Protein AF-A0AAW1PWZ6-F1 (afdb_monomer_lite)

Sequence (201 aa):
MWSAPIRLNPRCLALDFRDGRKSARLLTSHHPAVLFQALRRTSPSIGTGMATKTSASSPASLSKREFRFSYFTPIYDQTVAFYRDSLKLPLVDSWDRNPSDKGSCFRAASGLIEVLTVPLPGESTEHLWDDRPPQGVFVVMEVDNVEAMYRQAVAQGLPIKHKLAKQSWGHETFSLVEPNGLVIYMFSHLPPDAVPAAEQG

Radius of gyration: 29.07 Å; chains: 1; bounding box: 104×51×77 Å

pLDDT: mean 76.12, std 26.62, range [28.25, 98.69]

InterPro domains:
  IPR004360 Glyoxalase/fosfomycin resistance/dioxygenase domain [PF00903] (71-183)
  IPR029068 Glyoxalase/Bleomycin resistance protein/Dihydroxybiphenyl dioxygenase [G3DSA:3.10.180.10] (71-194)
  IPR029068 Glyoxalase/Bleomycin resistance protein/Dihydroxybiphenyl dioxygenase [SSF54593] (76-190)

Foldseek 3Di:
DDDDDDDDDDDDDDDDDDDDDDDDDDDDDDDDDDDDDDDDDDDDDDDDDPDPPPPPPDDPDDDDDAAEDEAEDQPQVQLVCCVCPQVVFDWPDWDDPDQQATKTWTDFARHIYIYGYHGDPPDDPDDPHDHAQDPPDAAEGEDADQPVSLVSCVVVVFAWPAHFDAALVFWTWTWGAGPRGHIYIYIYGHDPVPRDHDDDD

Structure (mmCIF, N/CA/C/O backbone):
data_AF-A0AAW1PWZ6-F1
#
_entry.id   AF-A0AAW1PWZ6-F1
#
loop_
_atom_site.group_PDB
_atom_site.id
_atom_site.type_symbol
_atom_site.label_atom_id
_atom_site.label_alt_id
_atom_site.label_comp_id
_atom_site.label_asym_id
_atom_site.label_entity_id
_atom_site.label_seq_id
_atom_site.pdbx_PDB_ins_code
_atom_site.Cartn_x
_atom_site.Cartn_y
_atom_site.Cartn_z
_atom_site.occupancy
_atom_site.B_iso_or_equiv
_atom_site.auth_seq_id
_atom_site.auth_comp_id
_atom_site.auth_asym_id
_atom_site.auth_atom_id
_atom_site.pdbx_PDB_model_num
ATOM 1 N N . MET A 1 1 ? 45.240 -13.211 -13.816 1.00 45.09 1 MET A N 1
ATOM 2 C CA . MET A 1 1 ? 44.922 -13.374 -15.251 1.00 45.09 1 MET A CA 1
ATOM 3 C C . MET A 1 1 ? 44.713 -14.858 -15.501 1.00 45.09 1 MET A C 1
ATOM 5 O O . MET A 1 1 ? 45.692 -15.575 -15.416 1.00 45.09 1 MET A O 1
ATOM 9 N N . TRP A 1 2 ? 43.470 -15.299 -15.715 1.00 30.25 2 TRP A N 1
ATOM 10 C CA . TRP A 1 2 ? 43.050 -16.579 -16.317 1.00 30.25 2 TRP A CA 1
ATOM 11 C C . TRP A 1 2 ? 41.520 -16.508 -16.445 1.00 30.25 2 TRP A C 1
ATOM 13 O O . TRP A 1 2 ? 40.843 -16.258 -15.450 1.00 30.25 2 TRP A O 1
ATOM 23 N N . SER A 1 3 ? 40.991 -16.682 -17.656 1.00 32.41 3 SER A N 1
ATOM 24 C CA . SER A 1 3 ? 39.549 -16.645 -17.939 1.00 32.41 3 SER A CA 1
ATOM 25 C C . SER A 1 3 ? 39.090 -18.029 -18.383 1.00 32.41 3 SER A C 1
ATOM 27 O O . SER A 1 3 ? 39.699 -18.613 -19.278 1.00 32.41 3 SER A O 1
ATOM 29 N N . ALA A 1 4 ? 38.013 -18.545 -17.792 1.00 35.22 4 ALA A N 1
ATOM 30 C CA . ALA A 1 4 ? 37.376 -19.780 -18.243 1.00 35.22 4 ALA A CA 1
ATOM 31 C C . ALA A 1 4 ? 36.269 -19.464 -19.274 1.00 35.22 4 ALA A C 1
ATOM 33 O O . ALA A 1 4 ? 35.481 -18.546 -19.038 1.00 35.22 4 ALA A O 1
ATOM 34 N N . PRO A 1 5 ? 36.175 -20.190 -20.404 1.00 40.28 5 PRO A N 1
ATOM 35 C CA . PRO A 1 5 ? 35.155 -19.940 -21.418 1.00 40.28 5 PRO A CA 1
ATOM 36 C C . PRO A 1 5 ? 33.819 -20.613 -21.070 1.00 40.28 5 PRO A C 1
ATOM 38 O O . PRO A 1 5 ? 33.765 -21.808 -20.768 1.00 40.28 5 PRO A O 1
ATOM 41 N N . ILE A 1 6 ? 32.722 -19.864 -21.186 1.00 36.75 6 ILE A N 1
ATOM 42 C CA . ILE A 1 6 ? 31.359 -20.405 -21.103 1.00 36.75 6 ILE A CA 1
ATOM 43 C C . ILE A 1 6 ? 31.021 -21.102 -22.428 1.00 36.75 6 ILE A C 1
ATOM 45 O O . ILE A 1 6 ? 31.178 -20.526 -23.504 1.00 36.75 6 ILE A O 1
ATOM 49 N N . ARG A 1 7 ? 30.541 -22.350 -22.359 1.00 30.78 7 ARG A N 1
ATOM 50 C CA . ARG A 1 7 ? 30.064 -23.096 -23.533 1.00 30.78 7 ARG A CA 1
ATOM 51 C C . ARG A 1 7 ? 28.649 -22.651 -23.903 1.00 30.78 7 ARG A C 1
ATOM 53 O O . ARG A 1 7 ? 27.737 -22.798 -23.096 1.00 30.78 7 ARG A O 1
ATOM 60 N N . LEU A 1 8 ? 28.456 -22.206 -25.142 1.00 34.84 8 LEU A N 1
ATOM 61 C CA . LEU A 1 8 ? 27.132 -22.078 -25.759 1.00 34.84 8 LEU A CA 1
ATOM 62 C C . LEU A 1 8 ? 26.775 -23.382 -26.487 1.00 34.84 8 LEU A C 1
ATOM 64 O O . LEU A 1 8 ? 27.620 -23.971 -27.159 1.00 34.84 8 LEU A O 1
ATOM 68 N N . ASN A 1 9 ? 25.528 -23.835 -26.345 1.00 29.73 9 ASN A N 1
ATOM 69 C CA . ASN A 1 9 ? 25.014 -25.049 -26.983 1.00 29.73 9 ASN A CA 1
ATOM 70 C C . ASN A 1 9 ? 24.232 -24.678 -28.263 1.00 29.73 9 ASN A C 1
ATOM 72 O O . ASN A 1 9 ? 23.208 -24.002 -28.148 1.00 29.73 9 ASN A O 1
ATOM 76 N N . PRO A 1 10 ? 24.675 -25.078 -29.470 1.00 35.66 10 PRO A N 1
ATOM 77 C CA . PRO A 1 10 ? 24.041 -24.658 -30.714 1.00 35.66 10 PRO A CA 1
ATOM 78 C C . PRO A 1 10 ? 23.014 -25.685 -31.208 1.00 35.66 10 PRO A C 1
ATOM 80 O O . PRO A 1 10 ? 23.377 -26.786 -31.625 1.00 35.66 10 PRO A O 1
ATOM 83 N N . ARG A 1 11 ? 21.730 -25.306 -31.279 1.00 33.88 11 ARG A N 1
ATOM 84 C CA . ARG A 1 11 ? 20.753 -26.012 -32.126 1.00 33.88 11 ARG A CA 1
ATOM 85 C C . ARG A 1 11 ? 19.851 -25.068 -32.920 1.00 33.88 11 ARG A C 1
ATOM 87 O O . ARG A 1 11 ? 18.930 -24.471 -32.388 1.00 33.88 11 ARG A O 1
ATOM 94 N N . CYS A 1 12 ? 20.131 -25.063 -34.223 1.00 28.25 12 CYS A N 1
ATOM 95 C CA . CYS A 1 12 ? 19.195 -24.933 -35.338 1.00 28.25 12 CYS A CA 1
ATOM 96 C C . CYS A 1 12 ? 18.221 -23.745 -35.349 1.00 28.25 12 CYS A C 1
ATOM 98 O O . CYS A 1 12 ? 17.102 -23.846 -34.860 1.00 28.25 12 CYS A O 1
ATOM 100 N N . LEU A 1 13 ? 18.567 -22.739 -36.154 1.00 32.12 13 LEU A N 1
ATOM 101 C CA . LEU A 1 13 ? 17.629 -22.161 -37.119 1.00 32.12 13 LEU A CA 1
ATOM 102 C C . LEU A 1 13 ? 18.415 -21.728 -38.362 1.00 32.12 13 LEU A C 1
ATOM 104 O O . LEU A 1 13 ? 19.173 -20.762 -38.329 1.00 32.12 13 LEU A O 1
ATOM 108 N N . ALA A 1 14 ? 18.269 -22.487 -39.448 1.00 34.00 14 ALA A N 1
ATOM 109 C CA . ALA A 1 14 ? 18.714 -22.050 -40.764 1.00 34.00 14 ALA A CA 1
ATOM 110 C C . ALA A 1 14 ? 17.652 -21.094 -41.319 1.00 34.00 14 ALA A C 1
ATOM 112 O O . ALA A 1 14 ? 16.493 -21.481 -41.463 1.00 34.00 14 ALA A O 1
ATOM 113 N N . LEU A 1 15 ? 18.042 -19.854 -41.608 1.00 29.61 15 LEU A N 1
ATOM 114 C CA . LEU A 1 15 ? 17.197 -18.897 -42.315 1.00 29.61 15 LEU A CA 1
ATOM 115 C C . LEU A 1 15 ? 17.565 -18.941 -43.797 1.00 29.61 15 LEU A C 1
ATOM 117 O O . LEU A 1 15 ? 18.583 -18.386 -44.202 1.00 29.61 15 LEU A O 1
ATOM 121 N N . ASP A 1 16 ? 16.738 -19.621 -44.587 1.00 31.31 16 ASP A N 1
ATOM 122 C CA . ASP A 1 16 ? 16.822 -19.572 -46.045 1.00 31.31 16 ASP A CA 1
ATOM 123 C C . ASP A 1 16 ? 16.155 -18.277 -46.536 1.00 31.31 16 ASP A C 1
ATOM 125 O O . ASP A 1 16 ? 15.005 -17.984 -46.193 1.00 31.31 16 ASP A O 1
ATOM 129 N N . PHE A 1 17 ? 16.898 -17.453 -47.274 1.00 30.61 17 PHE A N 1
ATOM 130 C CA . PHE A 1 17 ? 16.513 -16.077 -47.585 1.00 30.61 17 PHE A CA 1
ATOM 131 C C . PHE A 1 17 ? 16.109 -15.958 -49.058 1.00 30.61 17 PHE A C 1
ATOM 133 O O . PHE A 1 17 ? 16.924 -15.631 -49.922 1.00 30.61 17 PHE A O 1
ATOM 140 N N . ARG A 1 18 ? 14.827 -16.211 -49.352 1.00 30.92 18 ARG A N 1
ATOM 141 C CA . ARG A 1 18 ? 14.224 -15.963 -50.673 1.00 30.92 18 ARG A CA 1
ATOM 142 C C . ARG A 1 18 ? 12.902 -15.199 -50.575 1.00 30.92 18 ARG A C 1
ATOM 144 O O . ARG A 1 18 ? 12.021 -15.543 -49.797 1.00 30.92 18 ARG A O 1
ATOM 151 N N . ASP A 1 19 ? 12.793 -14.168 -51.409 1.00 40.06 19 ASP A N 1
ATOM 152 C CA . ASP A 1 19 ? 11.573 -13.471 -51.834 1.00 40.06 19 ASP A CA 1
ATOM 153 C C . ASP A 1 19 ? 10.589 -12.973 -50.760 1.00 40.06 19 ASP A C 1
ATOM 155 O O . ASP A 1 19 ? 9.402 -13.293 -50.768 1.00 40.06 19 ASP A O 1
ATOM 159 N N . GLY A 1 20 ? 11.052 -12.031 -49.935 1.00 44.28 20 GLY A N 1
ATOM 160 C CA . GLY A 1 20 ? 10.604 -10.628 -50.050 1.00 44.28 20 GLY A CA 1
ATOM 161 C C . GLY A 1 20 ? 9.108 -10.262 -49.964 1.00 44.28 20 GLY A C 1
ATOM 162 O O . GLY A 1 20 ? 8.775 -9.110 -50.230 1.00 44.28 20 GLY A O 1
ATOM 163 N N . ARG A 1 21 ? 8.187 -11.168 -49.611 1.00 38.41 21 ARG A N 1
ATOM 164 C CA . ARG A 1 21 ? 6.743 -10.883 -49.508 1.00 38.41 21 ARG A CA 1
ATOM 165 C C . ARG A 1 21 ? 6.118 -11.504 -48.261 1.00 38.41 21 ARG A C 1
ATOM 167 O O . ARG A 1 21 ? 5.876 -12.706 -48.196 1.00 38.41 21 ARG A O 1
ATOM 174 N N . LYS A 1 22 ? 5.764 -10.656 -47.291 1.00 31.70 22 LYS A N 1
ATOM 175 C CA . LYS A 1 22 ? 4.882 -11.041 -46.181 1.00 31.70 22 LYS A CA 1
ATOM 176 C C . LYS A 1 22 ? 3.449 -11.168 -46.706 1.00 31.70 22 LYS A C 1
ATOM 178 O O . LYS A 1 22 ? 2.881 -10.188 -47.175 1.00 31.70 22 LYS A O 1
ATOM 183 N N . SER A 1 23 ? 2.851 -12.351 -46.576 1.00 37.97 23 SER A N 1
ATOM 184 C CA . SER A 1 23 ? 1.397 -12.526 -46.663 1.00 37.97 23 SER A CA 1
ATOM 185 C C . SER A 1 23 ? 0.924 -13.276 -45.422 1.00 37.97 23 SER A C 1
ATOM 187 O O . SER A 1 23 ? 1.451 -14.338 -45.097 1.00 37.97 23 SER A O 1
ATOM 189 N N . ALA A 1 24 ? -0.023 -12.694 -44.689 1.00 32.38 24 ALA A N 1
ATOM 190 C CA . ALA A 1 24 ? -0.602 -13.312 -43.504 1.00 32.38 24 ALA A CA 1
ATOM 191 C C . ALA A 1 24 ? -1.856 -14.091 -43.913 1.00 32.38 24 ALA A C 1
ATOM 193 O O . ALA A 1 24 ? -2.798 -13.510 -44.451 1.00 32.38 24 ALA A O 1
ATOM 194 N N . ARG A 1 25 ? -1.881 -15.404 -43.658 1.00 32.09 25 ARG A N 1
ATOM 195 C CA . ARG A 1 25 ? -3.112 -16.201 -43.742 1.00 32.09 25 ARG A CA 1
ATOM 196 C C . ARG A 1 25 ? -3.735 -16.311 -42.358 1.00 32.09 25 ARG A C 1
ATOM 198 O O . ARG A 1 25 ? -3.103 -16.805 -41.430 1.00 32.09 25 ARG A O 1
ATOM 205 N N . LEU A 1 26 ? -4.986 -15.877 -42.254 1.00 30.19 26 LEU A N 1
ATOM 206 C CA . LEU A 1 26 ? -5.828 -16.108 -41.087 1.00 30.19 26 LEU A CA 1
ATOM 207 C C . LEU A 1 26 ? -6.202 -17.599 -41.035 1.00 30.19 26 LEU A C 1
ATOM 209 O O . LEU A 1 26 ? -6.709 -18.134 -42.022 1.00 30.19 26 LEU A O 1
ATOM 213 N N . LEU A 1 27 ? -5.967 -18.266 -39.904 1.00 32.66 27 LEU A N 1
ATOM 214 C CA . LEU A 1 27 ? -6.461 -19.623 -39.650 1.00 32.66 27 LEU A CA 1
ATOM 215 C C . LEU A 1 27 ? -7.613 -19.556 -38.646 1.00 32.66 27 LEU A C 1
ATOM 217 O O . LEU A 1 27 ? -7.402 -19.380 -37.450 1.00 32.66 27 LEU A O 1
ATOM 221 N N . THR A 1 28 ? -8.839 -19.697 -39.146 1.00 33.38 28 THR A N 1
ATOM 222 C CA . THR A 1 28 ? -10.066 -19.771 -38.343 1.00 33.38 28 THR A CA 1
ATOM 223 C C . THR A 1 28 ? -10.414 -21.229 -38.031 1.00 33.38 28 THR A C 1
ATOM 225 O O . THR A 1 28 ? -10.879 -21.954 -38.917 1.00 33.38 28 THR A O 1
ATOM 228 N N . SER A 1 29 ? -10.243 -21.673 -36.785 1.00 33.78 29 SER A N 1
ATOM 229 C CA . SER A 1 29 ? -10.788 -22.958 -36.323 1.00 33.78 29 SER A CA 1
ATOM 230 C C . SER A 1 29 ? -12.280 -22.832 -35.983 1.00 33.78 29 SER A C 1
ATOM 232 O O . SER A 1 29 ? -12.741 -21.802 -35.497 1.00 33.78 29 SER A O 1
ATOM 234 N N . HIS A 1 30 ? -13.051 -23.868 -36.319 1.00 35.19 30 HIS A N 1
ATOM 235 C CA . HIS A 1 30 ? -14.518 -23.861 -36.291 1.00 35.19 30 HIS A CA 1
ATOM 236 C C . HIS A 1 30 ? -15.124 -24.477 -35.008 1.00 35.19 30 HIS A C 1
ATOM 238 O O . HIS A 1 30 ? -14.450 -25.148 -34.232 1.00 35.19 30 HIS A O 1
ATOM 244 N N . HIS A 1 31 ? -16.430 -24.222 -34.848 1.00 31.19 31 HIS A N 1
ATOM 245 C CA . HIS A 1 31 ? -17.420 -24.721 -33.867 1.00 31.19 31 HIS A CA 1
ATOM 246 C C . HIS A 1 31 ? -17.524 -26.275 -33.765 1.00 31.19 31 HIS A C 1
ATOM 248 O O . HIS A 1 31 ? -16.896 -26.934 -34.595 1.00 31.19 31 HIS A O 1
ATOM 254 N N . PRO A 1 32 ? -18.291 -26.903 -32.823 1.00 45.72 32 PRO A N 1
ATOM 255 C CA . PRO A 1 32 ? -19.660 -26.574 -32.334 1.00 45.72 32 PRO A CA 1
ATOM 256 C C . PRO A 1 32 ? -19.779 -26.450 -30.786 1.00 45.72 32 PRO A C 1
ATOM 258 O O . PRO A 1 32 ? -18.864 -26.826 -30.070 1.00 45.72 32 PRO A O 1
ATOM 261 N N . ALA A 1 33 ? -20.771 -25.814 -30.145 1.00 31.59 33 ALA A N 1
ATOM 262 C CA . ALA A 1 33 ? -22.235 -25.737 -30.312 1.00 31.59 33 ALA A CA 1
ATOM 263 C C . ALA A 1 33 ? -23.003 -26.991 -29.823 1.00 31.59 33 ALA A C 1
ATOM 265 O O . ALA A 1 33 ? -23.075 -28.000 -30.517 1.00 31.59 33 ALA A O 1
ATOM 266 N N . VAL A 1 34 ? -23.643 -26.899 -28.646 1.00 32.06 34 VAL A N 1
ATOM 267 C CA . VAL A 1 34 ? -24.656 -27.861 -28.165 1.00 32.06 34 VAL A CA 1
ATOM 268 C C . VAL A 1 34 ? -25.914 -27.097 -27.756 1.00 32.06 34 VAL A C 1
ATOM 270 O O . VAL A 1 34 ? -25.856 -26.122 -27.010 1.00 32.06 34 VAL A O 1
ATOM 273 N N . LEU A 1 35 ? -27.047 -27.549 -28.286 1.00 28.94 35 LEU A N 1
ATOM 274 C CA . LEU A 1 35 ? -28.372 -26.949 -28.172 1.00 28.94 35 LEU A CA 1
ATOM 275 C C . LEU A 1 35 ? -29.249 -27.826 -27.269 1.00 28.94 35 LEU A C 1
ATOM 277 O O . LEU A 1 35 ? -29.307 -29.034 -27.479 1.00 28.94 35 LEU A O 1
ATOM 281 N N . PHE A 1 36 ? -30.006 -27.224 -26.349 1.00 31.22 36 PHE A N 1
ATOM 282 C CA . PHE A 1 36 ? -31.148 -27.884 -25.709 1.00 31.22 36 PHE A CA 1
ATOM 283 C C . PHE A 1 36 ? -32.394 -26.994 -25.789 1.00 31.22 36 PHE A C 1
ATOM 285 O O . PHE A 1 36 ? -32.404 -25.867 -25.297 1.00 31.22 36 PHE A O 1
ATOM 292 N N . GLN A 1 37 ? -33.455 -27.521 -26.404 1.00 31.33 37 GLN A N 1
ATOM 293 C CA . GLN A 1 37 ? -34.814 -26.977 -26.368 1.00 31.33 37 GLN A CA 1
ATOM 294 C C . GLN A 1 37 ? -35.779 -28.053 -25.862 1.00 31.33 37 GLN A C 1
ATOM 296 O O . GLN A 1 37 ? -35.759 -29.166 -26.376 1.00 31.33 37 GLN A O 1
ATOM 301 N N . ALA A 1 38 ? -36.645 -27.684 -24.915 1.00 29.44 38 ALA A N 1
ATOM 302 C CA . ALA A 1 38 ? -37.941 -28.289 -24.564 1.00 29.44 38 ALA A CA 1
ATOM 303 C C . ALA A 1 38 ? -38.399 -27.641 -23.240 1.00 29.44 38 ALA A C 1
ATOM 305 O O . ALA A 1 38 ? -37.572 -27.437 -22.362 1.00 29.44 38 ALA A O 1
ATOM 306 N N . LEU A 1 39 ? -39.658 -27.280 -22.979 1.00 34.56 39 LEU A N 1
ATOM 307 C CA . LEU A 1 39 ? -40.905 -27.316 -23.751 1.00 34.56 39 LEU A CA 1
ATOM 308 C C . LEU A 1 39 ? -41.818 -26.195 -23.208 1.00 34.56 39 LEU A C 1
ATOM 310 O O . LEU A 1 39 ? -41.815 -25.929 -22.008 1.00 34.56 39 LEU A O 1
ATOM 314 N N . ARG A 1 40 ? -42.649 -25.570 -24.053 1.00 34.19 40 ARG A N 1
ATOM 315 C CA . ARG A 1 40 ? -43.751 -24.708 -23.577 1.00 34.19 40 ARG A CA 1
ATOM 316 C C . ARG A 1 40 ? -44.978 -25.565 -23.248 1.00 34.19 40 ARG A C 1
ATOM 318 O O . ARG A 1 40 ? -45.318 -26.453 -24.027 1.00 34.19 40 ARG A O 1
ATOM 325 N N . ARG A 1 41 ? -45.691 -25.245 -22.164 1.00 36.34 41 ARG A N 1
ATOM 326 C CA . ARG A 1 41 ? -47.096 -25.636 -21.935 1.00 36.34 41 ARG A CA 1
ATOM 327 C C . ARG A 1 41 ? -47.904 -24.441 -21.414 1.00 36.34 41 ARG A C 1
ATOM 329 O O . ARG A 1 41 ? -47.333 -23.430 -21.014 1.00 36.34 41 ARG A O 1
ATOM 336 N N . THR A 1 42 ? -49.221 -24.532 -21.555 1.00 36.50 42 THR A N 1
ATOM 337 C CA . THR A 1 42 ? -50.174 -23.413 -21.626 1.00 36.50 42 THR A CA 1
ATOM 338 C C . THR A 1 42 ? -50.820 -23.016 -20.291 1.00 36.50 42 THR A C 1
ATOM 340 O O . THR A 1 42 ? -50.944 -23.833 -19.385 1.00 36.50 42 THR A O 1
ATOM 343 N N . SER A 1 43 ? -51.282 -21.760 -20.225 1.00 35.19 43 SER A N 1
ATOM 344 C CA . SER A 1 43 ? -52.219 -21.155 -19.243 1.00 35.19 43 SER A CA 1
ATOM 345 C C . SER A 1 43 ? -53.622 -21.833 -19.279 1.00 35.19 43 SER A C 1
ATOM 347 O O . SER A 1 43 ? -53.791 -22.686 -20.157 1.00 35.19 43 SER A O 1
ATOM 349 N N . PRO A 1 44 ? -54.650 -21.505 -18.439 1.00 47.88 44 PRO A N 1
ATOM 350 C CA . PRO A 1 44 ? -54.952 -20.274 -17.661 1.00 47.88 44 PRO A CA 1
ATOM 351 C C . PRO A 1 44 ? -55.184 -20.565 -16.138 1.00 47.88 44 PRO A C 1
ATOM 353 O O . PRO A 1 44 ? -54.576 -21.511 -15.657 1.00 47.88 44 PRO A O 1
ATOM 356 N N . SER A 1 45 ? -55.915 -19.829 -15.271 1.00 33.62 45 SER A N 1
ATOM 357 C CA . SER A 1 45 ? -56.860 -18.687 -15.388 1.00 33.62 45 SER A CA 1
ATOM 358 C C . SER A 1 45 ? -57.084 -17.906 -14.068 1.00 33.62 45 SER A C 1
ATOM 360 O O . SER A 1 45 ? -57.125 -18.529 -13.017 1.00 33.62 45 SER A O 1
ATOM 362 N N . ILE A 1 46 ? -57.398 -16.601 -14.183 1.00 40.94 46 ILE A N 1
ATOM 363 C CA . ILE A 1 46 ? -58.278 -15.759 -13.319 1.00 40.94 46 ILE A CA 1
ATOM 364 C C . ILE A 1 46 ? -57.978 -15.664 -11.802 1.00 40.94 46 ILE A C 1
ATOM 366 O O . ILE A 1 46 ? -58.092 -16.623 -11.050 1.00 40.94 46 ILE A O 1
ATOM 370 N N . GLY A 1 47 ? -57.773 -14.427 -11.331 1.00 35.72 47 GLY A N 1
ATOM 371 C CA . GLY A 1 47 ? -57.781 -14.060 -9.911 1.00 35.72 47 GLY A CA 1
ATOM 372 C C . GLY A 1 47 ? -57.845 -12.541 -9.732 1.00 35.72 47 GLY A C 1
ATOM 373 O O . GLY A 1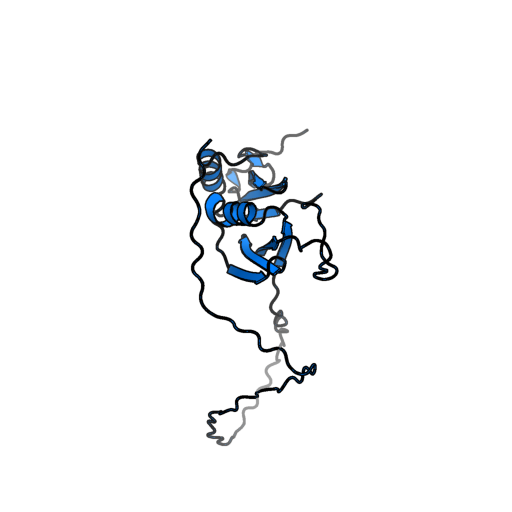 47 ? -56.817 -11.868 -9.759 1.00 35.72 47 GLY A O 1
ATOM 374 N N . THR A 1 48 ? -59.051 -11.985 -9.590 1.00 48.53 48 THR A N 1
ATOM 375 C CA . THR A 1 48 ? -59.259 -10.541 -9.390 1.00 48.53 48 THR A CA 1
ATOM 376 C C . THR A 1 48 ? -58.866 -10.139 -7.971 1.00 48.53 48 THR A C 1
ATOM 378 O O . THR A 1 48 ? -59.493 -10.572 -7.010 1.00 48.53 48 THR A O 1
ATOM 381 N N . GLY A 1 49 ? -57.872 -9.260 -7.841 1.00 39.03 49 GLY A N 1
ATOM 382 C CA . GLY A 1 49 ? -57.477 -8.671 -6.563 1.00 39.03 49 GLY A CA 1
ATOM 383 C C . GLY A 1 49 ? -56.818 -7.311 -6.762 1.00 39.03 49 GLY A C 1
ATOM 384 O O . GLY A 1 49 ? -55.652 -7.237 -7.146 1.00 39.03 49 GLY A O 1
ATOM 385 N N . MET A 1 50 ? -57.552 -6.227 -6.487 1.00 47.81 50 MET A N 1
ATOM 386 C CA . MET A 1 50 ? -56.967 -4.887 -6.376 1.00 47.81 50 MET A CA 1
ATOM 387 C C . MET A 1 50 ? -56.166 -4.785 -5.075 1.00 47.81 50 MET A C 1
ATOM 389 O O . MET A 1 50 ? -56.645 -4.271 -4.069 1.00 47.81 50 MET A O 1
ATOM 393 N N . ALA A 1 51 ? -54.926 -5.262 -5.108 1.00 45.09 51 ALA A N 1
ATOM 394 C CA . ALA A 1 51 ? -53.910 -4.822 -4.169 1.00 45.09 51 ALA A CA 1
ATOM 395 C C . ALA A 1 51 ? -53.277 -3.540 -4.725 1.00 45.09 51 ALA A C 1
ATOM 397 O O . ALA A 1 51 ? -52.708 -3.548 -5.821 1.00 45.09 51 ALA A O 1
ATOM 398 N N . THR A 1 52 ? -53.367 -2.440 -3.977 1.00 44.00 52 THR A N 1
ATOM 399 C CA . THR A 1 52 ? -52.618 -1.209 -4.251 1.00 44.00 52 THR A CA 1
ATOM 400 C C . THR A 1 52 ? -51.129 -1.519 -4.177 1.00 44.00 52 THR A C 1
ATOM 402 O O . THR A 1 52 ? -50.525 -1.605 -3.110 1.00 44.00 52 THR A O 1
ATOM 405 N N . LYS A 1 53 ? -50.529 -1.751 -5.345 1.00 45.47 53 LYS A N 1
ATOM 406 C CA . LYS A 1 53 ? -49.129 -2.136 -5.464 1.00 45.47 53 LYS A CA 1
ATOM 407 C C . LYS A 1 53 ? -48.266 -0.901 -5.217 1.00 45.47 53 LYS A C 1
ATOM 409 O O . LYS A 1 53 ? -47.894 -0.205 -6.160 1.00 45.47 53 LYS A O 1
ATOM 414 N N . THR A 1 54 ? -47.959 -0.628 -3.949 1.00 49.84 54 THR A N 1
ATOM 415 C CA . THR A 1 54 ? -46.918 0.329 -3.564 1.00 49.84 54 THR A CA 1
ATOM 416 C C . THR A 1 54 ? -45.606 -0.176 -4.146 1.00 49.84 54 THR A C 1
ATOM 418 O O . THR A 1 54 ? -44.938 -1.040 -3.581 1.00 49.84 54 THR A O 1
ATOM 421 N N . SER A 1 55 ? -45.282 0.317 -5.339 1.00 50.41 55 SER A N 1
ATOM 422 C CA . SER A 1 55 ? -44.056 -0.001 -6.050 1.00 50.41 55 SER A CA 1
ATOM 423 C C . SER A 1 55 ? -42.897 0.663 -5.321 1.00 50.41 55 SER A C 1
ATOM 425 O O . SER A 1 55 ? -42.456 1.744 -5.709 1.00 50.41 55 SER A O 1
ATOM 427 N N . ALA A 1 56 ? -42.394 0.006 -4.275 1.00 59.53 56 ALA A N 1
ATOM 428 C CA . ALA A 1 56 ? -41.046 0.254 -3.799 1.00 59.53 56 ALA A CA 1
ATOM 429 C C . ALA A 1 56 ? -40.121 0.095 -5.010 1.00 59.53 56 ALA A C 1
ATOM 431 O O . ALA A 1 56 ? -39.981 -1.003 -5.555 1.00 59.53 56 ALA A O 1
ATOM 432 N N . SER A 1 57 ? -39.565 1.208 -5.487 1.00 58.62 57 SER A N 1
ATOM 433 C CA . SER A 1 57 ? -38.599 1.197 -6.576 1.00 58.62 57 SER A CA 1
ATOM 434 C C . SER A 1 57 ? -37.429 0.338 -6.126 1.00 58.62 57 SER A C 1
ATOM 436 O O . SER A 1 57 ? -36.698 0.734 -5.215 1.00 58.62 57 SER A O 1
ATOM 438 N N . SER A 1 58 ? -37.276 -0.842 -6.733 1.00 57.28 58 SER A N 1
ATOM 439 C CA . SER A 1 58 ? -36.106 -1.683 -6.501 1.00 57.28 58 SER A CA 1
ATOM 440 C C . SER A 1 58 ? -34.866 -0.809 -6.682 1.00 57.28 58 SER A C 1
ATOM 442 O O . SER A 1 58 ? -34.777 -0.146 -7.723 1.00 57.28 58 SER A O 1
ATOM 444 N N . PRO A 1 59 ? -33.929 -0.762 -5.714 1.00 61.88 59 PRO A N 1
ATOM 445 C CA . PRO A 1 59 ? -32.690 -0.028 -5.912 1.00 61.88 59 PRO A CA 1
ATOM 446 C C . PRO A 1 59 ? -32.055 -0.550 -7.199 1.00 61.88 59 PRO A C 1
ATOM 448 O O . PRO A 1 59 ? -31.982 -1.765 -7.410 1.00 61.88 59 PRO A O 1
ATOM 451 N N . ALA A 1 60 ? -31.701 0.372 -8.098 1.00 65.00 60 ALA A N 1
ATOM 452 C CA . ALA A 1 60 ? -31.174 0.019 -9.407 1.00 65.00 60 ALA A CA 1
ATOM 453 C C . ALA A 1 60 ? -29.991 -0.937 -9.225 1.00 65.00 60 ALA A C 1
ATOM 455 O O . ALA A 1 60 ? -29.130 -0.686 -8.378 1.00 65.00 60 ALA A O 1
ATOM 456 N N . SER A 1 61 ? -29.949 -2.027 -9.997 1.00 69.75 61 SER A N 1
ATOM 457 C CA . SER A 1 61 ? -28.838 -2.975 -9.929 1.00 69.75 61 SER A CA 1
ATOM 458 C C . SER A 1 61 ? -27.549 -2.227 -10.252 1.00 69.75 61 SER A C 1
ATOM 460 O O . SER A 1 61 ? -27.308 -1.877 -11.411 1.00 69.75 61 SER A O 1
ATOM 462 N N . LEU A 1 62 ? -26.742 -1.942 -9.228 1.00 70.94 62 LEU A N 1
ATOM 463 C CA . LEU A 1 62 ? -25.469 -1.269 -9.417 1.00 70.94 62 LEU A CA 1
ATOM 464 C C . LEU A 1 62 ? -24.615 -2.156 -10.321 1.00 70.94 62 LEU A C 1
ATOM 466 O O . LEU A 1 62 ? -24.314 -3.301 -9.984 1.00 70.94 62 LEU A O 1
ATOM 470 N N . SER A 1 63 ? -24.253 -1.626 -11.490 1.00 86.56 63 SER A N 1
ATOM 471 C CA . SER A 1 63 ? -23.275 -2.254 -12.375 1.00 86.56 63 SER A CA 1
ATOM 472 C C . SER A 1 63 ? -22.019 -2.586 -11.569 1.00 86.56 63 SER A C 1
ATOM 474 O O . SER A 1 63 ? -21.614 -1.769 -10.739 1.00 86.56 63 SER A O 1
ATOM 476 N N . LYS A 1 64 ? -21.376 -3.731 -11.830 1.00 87.50 64 LYS A N 1
ATOM 477 C CA . LYS A 1 64 ? -20.100 -4.082 -11.186 1.00 87.50 64 LYS A CA 1
ATOM 478 C C . LYS A 1 64 ? -19.127 -2.897 -11.296 1.00 87.50 64 LYS A C 1
ATOM 480 O O . LYS A 1 64 ? -18.893 -2.394 -12.392 1.00 87.50 64 LYS A O 1
ATOM 485 N N . ARG A 1 65 ? -18.588 -2.455 -10.160 1.00 90.38 65 ARG A N 1
ATOM 486 C CA . ARG A 1 65 ? -17.558 -1.412 -10.049 1.00 90.38 65 ARG A CA 1
ATOM 487 C C . ARG A 1 65 ? -16.349 -1.991 -9.330 1.00 90.38 65 ARG A C 1
ATOM 489 O O . ARG A 1 65 ? -16.491 -2.910 -8.527 1.00 90.38 65 ARG A O 1
ATOM 496 N N . GLU A 1 66 ? -15.186 -1.436 -9.617 1.00 93.44 66 GLU A N 1
ATOM 497 C CA . GLU A 1 66 ? -13.927 -1.760 -8.957 1.00 93.44 66 GLU A CA 1
ATOM 498 C C . GLU A 1 66 ? -13.212 -0.452 -8.615 1.00 93.44 66 GLU A C 1
ATOM 500 O O . GLU A 1 66 ? -13.329 0.526 -9.355 1.00 93.44 66 GLU A O 1
ATOM 505 N N . PHE A 1 67 ? -12.503 -0.431 -7.489 1.00 95.62 67 PHE A N 1
ATOM 506 C CA . PHE A 1 67 ? -11.601 0.653 -7.120 1.00 95.62 67 PHE A CA 1
ATOM 507 C C . PHE A 1 67 ? -10.165 0.132 -7.159 1.00 95.62 67 PHE A C 1
ATOM 509 O O . PHE A 1 67 ? -9.863 -0.901 -6.554 1.00 95.62 67 PHE A O 1
ATOM 516 N N . ARG A 1 68 ? -9.294 0.848 -7.869 1.00 95.94 68 ARG A N 1
ATOM 517 C CA . ARG A 1 68 ? -7.907 0.464 -8.116 1.00 95.94 68 ARG A CA 1
ATOM 518 C C . ARG A 1 68 ? -7.011 1.695 -7.997 1.00 95.94 68 ARG A C 1
ATOM 520 O O . ARG A 1 68 ? -7.328 2.741 -8.557 1.00 95.94 68 ARG A O 1
ATOM 527 N N . PHE A 1 69 ? -5.917 1.561 -7.257 1.00 95.81 69 PHE A N 1
ATOM 528 C CA . PHE A 1 69 ? -4.817 2.516 -7.226 1.00 95.81 69 PHE A CA 1
ATOM 529 C C . PHE A 1 69 ? -3.684 1.949 -8.085 1.00 95.81 69 PHE A C 1
ATOM 531 O O . PHE A 1 69 ? -3.069 0.954 -7.700 1.00 95.81 69 PHE A O 1
ATOM 538 N N . SER A 1 70 ? -3.446 2.552 -9.248 1.00 94.94 70 SER A N 1
ATOM 539 C CA . SER A 1 70 ? -2.488 2.069 -10.251 1.00 94.94 70 SER A CA 1
ATOM 540 C C . SER A 1 70 ? -1.304 3.020 -10.374 1.00 94.94 70 SER A C 1
ATOM 542 O O . SER A 1 70 ? -1.505 4.234 -10.428 1.00 94.94 70 SER A O 1
ATOM 544 N N . TYR A 1 71 ? -0.083 2.489 -10.454 1.00 94.31 71 TYR A N 1
ATOM 545 C CA . TYR A 1 71 ? 1.110 3.291 -10.731 1.00 94.31 71 TYR A CA 1
ATOM 546 C C . TYR A 1 71 ? 2.221 2.491 -11.420 1.00 94.31 71 TYR A C 1
ATOM 548 O O . TYR A 1 71 ? 2.308 1.267 -11.298 1.00 94.31 71 TYR A O 1
ATOM 556 N N . PHE A 1 72 ? 3.081 3.213 -12.138 1.00 93.69 72 PHE A N 1
ATOM 557 C CA . PHE A 1 72 ? 4.277 2.674 -12.777 1.00 93.69 72 PHE A CA 1
ATOM 558 C C . PHE A 1 72 ? 5.474 2.721 -11.821 1.00 93.69 72 PHE A C 1
ATOM 560 O O . PHE A 1 72 ? 5.587 3.621 -10.989 1.00 93.69 72 PHE A O 1
ATOM 567 N N . THR A 1 73 ? 6.382 1.752 -11.936 1.00 93.44 73 THR A N 1
ATOM 568 C CA . THR A 1 73 ? 7.617 1.700 -11.142 1.00 93.44 73 THR A CA 1
ATOM 569 C C . THR A 1 73 ? 8.815 1.197 -11.963 1.00 93.44 73 THR A C 1
ATOM 571 O O . THR A 1 73 ? 8.696 0.202 -12.687 1.00 93.44 73 THR A O 1
ATOM 574 N N . PRO A 1 74 ? 9.995 1.842 -11.853 1.00 92.38 74 PRO A N 1
ATOM 575 C CA . PRO A 1 74 ? 11.239 1.341 -12.442 1.00 92.38 74 PRO A CA 1
ATOM 576 C C . PRO A 1 74 ? 11.860 0.194 -11.622 1.00 92.38 74 PRO A C 1
ATOM 578 O O . PRO A 1 74 ? 12.803 -0.452 -12.071 1.00 92.38 74 PRO A O 1
ATOM 581 N N . ILE A 1 75 ? 11.342 -0.070 -10.417 1.00 94.94 75 ILE A N 1
ATOM 582 C CA . ILE A 1 75 ? 11.808 -1.093 -9.469 1.00 94.94 75 ILE A CA 1
ATOM 583 C C . ILE A 1 75 ? 10.705 -2.135 -9.225 1.00 94.94 75 ILE A C 1
ATOM 585 O O . ILE A 1 75 ? 10.367 -2.483 -8.089 1.00 94.94 75 ILE A O 1
ATOM 589 N N . TYR A 1 76 ? 10.126 -2.632 -10.322 1.00 95.75 76 TYR A N 1
ATOM 590 C CA . TYR A 1 76 ? 8.963 -3.523 -10.329 1.00 95.75 76 TYR A CA 1
ATOM 591 C C . TYR A 1 76 ? 9.112 -4.735 -9.400 1.00 95.75 76 TYR A C 1
ATOM 593 O O . TYR A 1 76 ? 8.287 -4.916 -8.506 1.00 95.75 76 TYR A O 1
ATOM 601 N N . ASP A 1 77 ? 10.171 -5.540 -9.547 1.00 97.50 77 ASP A N 1
ATOM 602 C CA . ASP A 1 77 ? 10.308 -6.783 -8.770 1.00 97.50 77 ASP A CA 1
ATOM 603 C C . ASP A 1 77 ? 10.499 -6.508 -7.264 1.00 97.50 77 ASP A C 1
ATOM 605 O O . ASP A 1 77 ? 9.994 -7.260 -6.430 1.00 97.50 77 ASP A O 1
ATOM 609 N N . GLN A 1 78 ? 11.147 -5.393 -6.899 1.00 98.00 78 GLN A N 1
ATOM 610 C CA . GLN A 1 78 ? 11.278 -4.942 -5.506 1.00 98.00 78 GLN A CA 1
ATOM 611 C C . GLN A 1 78 ? 9.927 -4.489 -4.930 1.00 98.00 78 GLN A C 1
ATOM 613 O O . GLN A 1 78 ? 9.596 -4.804 -3.788 1.00 98.00 78 GLN A O 1
ATOM 618 N N . THR A 1 79 ? 9.130 -3.784 -5.734 1.00 98.00 79 THR A N 1
ATOM 619 C CA . THR A 1 79 ? 7.791 -3.302 -5.365 1.00 98.00 79 THR A CA 1
ATOM 620 C C . THR A 1 79 ? 6.809 -4.469 -5.200 1.00 98.00 79 THR A C 1
ATOM 622 O O . THR A 1 79 ? 6.075 -4.542 -4.216 1.00 98.00 79 THR A O 1
ATOM 625 N N . VAL A 1 80 ? 6.848 -5.445 -6.113 1.00 98.44 80 VAL A N 1
ATOM 626 C CA . VAL A 1 80 ? 6.071 -6.693 -6.031 1.00 98.44 80 VAL A CA 1
ATOM 627 C C . VAL A 1 80 ? 6.468 -7.523 -4.811 1.00 98.44 80 VAL A C 1
ATOM 629 O O . VAL A 1 80 ? 5.582 -7.986 -4.093 1.00 98.44 80 VAL A O 1
ATOM 632 N N . ALA A 1 81 ? 7.766 -7.681 -4.530 1.00 98.50 81 ALA A N 1
ATOM 633 C CA . ALA A 1 81 ? 8.238 -8.379 -3.332 1.00 98.50 81 ALA A CA 1
ATOM 634 C C . ALA A 1 81 ? 7.767 -7.687 -2.041 1.00 98.50 81 ALA A C 1
ATOM 636 O O . ALA A 1 81 ? 7.325 -8.354 -1.109 1.00 98.50 81 ALA A O 1
ATOM 637 N N . PHE A 1 82 ? 7.765 -6.353 -1.999 1.00 98.56 82 PHE A N 1
ATOM 638 C CA . PHE A 1 82 ? 7.250 -5.605 -0.854 1.00 98.56 82 PHE A CA 1
ATOM 639 C C . PHE A 1 82 ? 5.762 -5.906 -0.568 1.00 98.56 82 PHE A C 1
ATOM 641 O O . PHE A 1 82 ? 5.407 -6.265 0.559 1.00 98.56 82 PHE A O 1
ATOM 648 N N . TYR A 1 83 ? 4.880 -5.834 -1.571 1.00 98.44 83 TYR A N 1
ATOM 649 C CA . TYR A 1 83 ? 3.455 -6.128 -1.355 1.00 98.44 83 TYR A CA 1
ATOM 650 C C . TYR A 1 83 ? 3.185 -7.616 -1.080 1.00 98.44 83 TYR A C 1
ATOM 652 O O . TYR A 1 83 ? 2.392 -7.937 -0.191 1.00 98.44 83 TYR A O 1
ATOM 660 N N . ARG A 1 84 ? 3.857 -8.521 -1.805 1.00 98.44 84 ARG A N 1
ATOM 661 C CA . ARG A 1 84 ? 3.663 -9.977 -1.709 1.00 98.44 84 ARG A CA 1
ATOM 662 C C . ARG A 1 84 ? 4.267 -10.587 -0.445 1.00 98.44 84 ARG A C 1
ATOM 664 O O . ARG A 1 84 ? 3.624 -11.418 0.184 1.00 98.44 84 ARG A O 1
ATOM 671 N N . ASP A 1 85 ? 5.488 -10.205 -0.084 1.00 97.94 85 ASP A N 1
ATOM 672 C CA . ASP A 1 85 ? 6.273 -10.896 0.946 1.00 97.94 85 ASP A CA 1
ATOM 673 C C . ASP A 1 85 ? 6.261 -10.121 2.268 1.00 97.94 85 ASP A C 1
ATOM 675 O O . ASP A 1 85 ? 6.046 -10.713 3.331 1.00 97.94 85 ASP A O 1
ATOM 679 N N . SER A 1 86 ? 6.430 -8.793 2.215 1.00 96.94 86 SER A N 1
ATOM 680 C CA . SER A 1 86 ? 6.479 -7.962 3.424 1.00 96.94 86 SER A CA 1
ATOM 681 C C . SER A 1 86 ? 5.093 -7.675 3.996 1.00 96.94 86 SER A C 1
ATOM 683 O O . SER A 1 86 ? 4.841 -7.941 5.179 1.00 96.94 86 SER A O 1
ATOM 685 N N . LEU A 1 87 ? 4.183 -7.169 3.154 1.00 96.69 87 LEU A N 1
ATOM 686 C CA . LEU A 1 87 ? 2.795 -6.885 3.542 1.00 96.69 87 LEU A CA 1
ATOM 687 C C . LEU A 1 87 ? 1.866 -8.100 3.430 1.00 96.69 87 LEU A C 1
ATOM 689 O O . LEU A 1 87 ? 0.807 -8.097 4.053 1.00 96.69 87 LEU A O 1
ATOM 693 N N . LYS A 1 88 ? 2.271 -9.146 2.695 1.00 96.50 88 LYS A N 1
ATOM 694 C CA . LYS A 1 88 ? 1.501 -10.388 2.496 1.00 96.50 88 LYS A CA 1
ATOM 695 C C . LYS A 1 88 ? 0.112 -10.155 1.894 1.00 96.50 88 LYS A C 1
ATOM 697 O O . LYS A 1 88 ? -0.839 -10.868 2.216 1.00 96.50 88 LYS A O 1
ATOM 702 N N . LEU A 1 89 ? -0.007 -9.158 1.014 1.00 97.75 89 LEU A N 1
ATOM 703 C CA . LEU A 1 89 ? -1.258 -8.885 0.314 1.00 97.75 89 LEU A CA 1
ATOM 704 C C . LEU A 1 89 ? -1.563 -10.012 -0.689 1.00 97.75 89 LEU A C 1
ATOM 706 O O . LEU A 1 89 ? -0.666 -10.416 -1.435 1.00 97.75 89 LEU A O 1
ATOM 710 N N . PRO A 1 90 ? -2.812 -10.510 -0.765 1.00 98.06 90 PRO A N 1
ATOM 711 C CA . PRO A 1 90 ? -3.188 -11.513 -1.755 1.00 98.06 90 PRO A CA 1
ATOM 712 C C . PRO A 1 90 ? -2.982 -10.995 -3.182 1.00 98.06 90 PRO A C 1
ATOM 714 O O . PRO A 1 90 ? -3.561 -9.975 -3.561 1.00 98.06 90 PRO A O 1
ATOM 717 N N . LEU A 1 91 ? -2.198 -11.716 -3.987 1.00 98.31 91 LEU A N 1
ATOM 718 C CA . LEU A 1 91 ? -2.111 -11.483 -5.427 1.00 98.31 91 LEU A CA 1
ATOM 719 C C . LEU A 1 91 ? -3.431 -11.928 -6.079 1.00 98.31 91 LEU A C 1
ATOM 721 O O . LEU A 1 91 ? -3.859 -13.067 -5.903 1.00 98.31 91 LEU A O 1
ATOM 725 N N . VAL A 1 92 ? -4.087 -11.014 -6.789 1.00 98.31 92 VAL A N 1
ATOM 726 C CA . VAL A 1 92 ? -5.390 -11.221 -7.444 1.00 98.31 92 VAL A CA 1
ATOM 727 C C . VAL A 1 92 ? -5.216 -11.545 -8.924 1.00 98.31 92 VAL A C 1
ATOM 729 O O . VAL A 1 92 ? -5.936 -12.391 -9.445 1.00 98.31 92 VAL A O 1
ATOM 732 N N . ASP A 1 93 ? -4.276 -10.871 -9.585 1.00 98.12 93 ASP A N 1
ATOM 733 C CA . ASP A 1 93 ? -3.951 -11.056 -11.000 1.00 98.12 93 ASP A CA 1
ATOM 734 C C . ASP A 1 93 ? -2.497 -10.627 -11.262 1.00 98.12 93 ASP A C 1
ATOM 736 O O . ASP A 1 93 ? -1.948 -9.805 -10.522 1.00 98.12 93 ASP A O 1
ATOM 740 N N . SER A 1 94 ? -1.871 -11.168 -12.304 1.00 98.31 94 SER A N 1
ATOM 741 C CA . SER A 1 94 ? -0.525 -10.782 -12.743 1.00 98.31 94 SER A CA 1
ATOM 742 C C . SER A 1 94 ? -0.271 -11.187 -14.189 1.00 98.31 94 SER A C 1
ATOM 744 O O . SER A 1 94 ? -0.716 -12.249 -14.626 1.00 98.31 94 SER A O 1
ATOM 746 N N . TRP A 1 95 ? 0.526 -10.398 -14.903 1.00 97.94 95 TRP A N 1
ATOM 747 C CA . TRP A 1 95 ? 0.933 -10.695 -16.270 1.00 97.94 95 TRP A CA 1
ATOM 748 C C . TRP A 1 95 ? 2.376 -10.271 -16.539 1.00 97.94 95 TRP A C 1
ATOM 750 O O . TRP A 1 95 ? 2.903 -9.351 -15.917 1.00 97.94 95 TRP A O 1
ATOM 760 N N . ASP A 1 96 ? 2.988 -10.955 -17.500 1.00 96.56 96 ASP A N 1
ATOM 761 C CA . ASP A 1 96 ? 4.306 -10.667 -18.060 1.00 96.56 96 ASP A CA 1
ATOM 762 C C . ASP A 1 96 ? 4.230 -11.056 -19.544 1.00 96.56 96 ASP A C 1
ATOM 764 O O . ASP A 1 96 ? 4.241 -12.239 -19.896 1.00 96.56 96 ASP A O 1
ATOM 768 N N . ARG A 1 97 ? 3.957 -10.072 -20.408 1.00 93.06 97 ARG A N 1
ATOM 769 C CA . ARG A 1 97 ? 3.708 -10.288 -21.847 1.00 93.06 97 ARG A CA 1
ATOM 770 C C . ARG A 1 97 ? 4.909 -9.883 -22.693 1.00 93.06 97 ARG A C 1
ATOM 772 O O . ARG A 1 97 ? 5.149 -10.480 -23.740 1.00 93.06 97 ARG A O 1
ATOM 779 N N . ASN A 1 98 ? 5.621 -8.847 -22.260 1.00 89.75 98 ASN A N 1
ATOM 780 C CA . ASN A 1 98 ? 6.884 -8.360 -22.807 1.00 89.75 98 ASN A CA 1
ATOM 781 C C . ASN A 1 98 ? 7.549 -7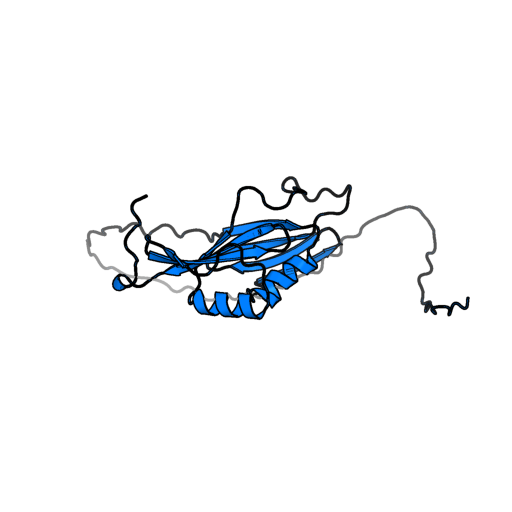.427 -21.760 1.00 89.75 98 ASN A C 1
ATOM 783 O O . ASN A 1 98 ? 6.882 -7.055 -20.793 1.00 89.75 98 ASN A O 1
ATOM 787 N N . PRO A 1 99 ? 8.818 -7.004 -21.941 1.00 87.62 99 PRO A N 1
ATOM 788 C CA . PRO A 1 99 ? 9.535 -6.174 -20.964 1.00 87.62 99 PRO A CA 1
ATOM 789 C C . PRO A 1 99 ? 8.881 -4.832 -20.583 1.00 87.62 99 PRO A C 1
ATOM 791 O O . PRO A 1 99 ? 9.214 -4.299 -19.528 1.00 87.62 99 PRO A O 1
ATOM 794 N N . SER A 1 100 ? 7.964 -4.307 -21.401 1.00 87.94 100 SER A N 1
ATOM 795 C CA . SER A 1 100 ? 7.206 -3.067 -21.161 1.00 87.94 100 SER A CA 1
ATOM 796 C C . SER A 1 100 ? 5.747 -3.307 -20.737 1.00 87.94 100 SER A C 1
ATOM 798 O O . SER A 1 100 ? 5.040 -2.355 -20.427 1.00 87.94 100 SER A O 1
ATOM 800 N N . ASP A 1 101 ? 5.271 -4.558 -20.732 1.00 90.25 101 ASP A N 1
ATOM 801 C CA . ASP A 1 101 ? 3.893 -4.944 -20.390 1.00 90.25 101 ASP A CA 1
ATOM 802 C C . ASP A 1 101 ? 3.911 -6.078 -19.352 1.00 90.25 101 ASP A C 1
ATOM 804 O O . ASP A 1 101 ? 3.666 -7.258 -19.645 1.00 90.25 101 ASP A O 1
ATOM 808 N N . LYS A 1 102 ? 4.251 -5.681 -18.121 1.00 94.44 102 LYS A N 1
ATOM 809 C CA . LYS A 1 102 ? 4.304 -6.517 -16.918 1.00 94.44 102 LYS A CA 1
ATOM 810 C C . LYS A 1 102 ? 3.566 -5.812 -15.779 1.00 94.44 102 LYS A C 1
ATOM 812 O O . LYS A 1 102 ? 3.794 -4.626 -15.534 1.00 94.44 102 LYS A O 1
ATOM 817 N N . GLY A 1 103 ? 2.710 -6.538 -15.064 1.00 97.06 103 GLY A N 1
ATOM 818 C CA . GLY A 1 103 ? 1.841 -5.965 -14.035 1.00 97.06 103 GLY A CA 1
ATOM 819 C C . GLY A 1 103 ? 1.397 -6.963 -12.969 1.00 97.06 103 GLY A C 1
ATOM 820 O O . GLY A 1 103 ? 1.411 -8.171 -13.195 1.00 97.06 103 GLY A O 1
ATOM 821 N N . SER A 1 104 ? 1.077 -6.464 -11.776 1.00 98.62 104 SER A N 1
ATOM 822 C CA . SER A 1 104 ? 0.557 -7.252 -10.648 1.00 98.62 104 SER A CA 1
ATOM 823 C C . SER A 1 104 ? -0.528 -6.475 -9.903 1.00 98.62 104 SER A C 1
ATOM 825 O O . SER A 1 104 ? -0.326 -5.315 -9.550 1.00 98.62 104 SER A O 1
ATOM 827 N N . CYS A 1 105 ? -1.656 -7.128 -9.622 1.00 98.56 105 CYS A N 1
ATOM 828 C CA . CYS A 1 105 ? -2.775 -6.585 -8.853 1.00 98.56 105 CYS A CA 1
ATOM 829 C C . CYS A 1 105 ? -2.875 -7.270 -7.487 1.00 98.56 105 CYS A C 1
ATOM 831 O O . CYS A 1 105 ? -3.114 -8.475 -7.410 1.00 98.56 105 CYS A O 1
ATOM 833 N N . PHE A 1 106 ? -2.767 -6.504 -6.405 1.00 98.69 106 PHE A N 1
ATOM 834 C CA . PHE A 1 106 ? -2.875 -6.977 -5.024 1.00 98.69 106 PHE A CA 1
ATOM 835 C C . PHE A 1 106 ? -4.196 -6.549 -4.389 1.00 98.69 106 PHE A C 1
ATOM 837 O O . PHE A 1 106 ? -4.642 -5.417 -4.578 1.00 98.69 106 PHE A O 1
ATOM 844 N N . ARG A 1 107 ? -4.813 -7.421 -3.585 1.00 98.06 107 ARG A N 1
ATOM 845 C CA . ARG A 1 107 ? -5.979 -7.065 -2.767 1.00 98.06 107 ARG A CA 1
ATOM 846 C C . ARG A 1 107 ? -5.543 -6.177 -1.603 1.00 98.06 107 ARG A C 1
ATOM 848 O O . ARG A 1 107 ? -4.778 -6.616 -0.750 1.00 98.06 107 ARG A O 1
ATOM 855 N N . ALA A 1 108 ? -6.080 -4.962 -1.547 1.00 96.88 108 ALA A N 1
ATOM 856 C CA . ALA A 1 108 ? -5.820 -3.979 -0.502 1.00 96.88 108 ALA A CA 1
ATOM 857 C C . ALA A 1 108 ? -7.157 -3.530 0.108 1.00 96.88 108 ALA A C 1
ATOM 859 O O . ALA A 1 108 ? -7.869 -2.706 -0.468 1.00 96.88 108 ALA A O 1
ATOM 860 N N . ALA A 1 109 ? -7.526 -4.128 1.246 1.00 95.56 109 ALA A N 1
ATOM 861 C CA . ALA A 1 109 ? -8.855 -4.003 1.853 1.00 95.56 109 ALA A CA 1
ATOM 862 C C . ALA A 1 109 ? -9.984 -4.242 0.817 1.00 95.56 109 ALA A C 1
ATOM 864 O O . ALA A 1 109 ? -10.050 -5.312 0.203 1.00 95.56 109 ALA A O 1
ATOM 865 N N . SER A 1 110 ? -10.856 -3.256 0.593 1.00 94.06 110 SER A N 1
ATOM 866 C CA . SER A 1 110 ? -11.959 -3.305 -0.378 1.00 94.06 110 SER A CA 1
ATOM 867 C C . SER A 1 110 ? -11.559 -2.996 -1.830 1.00 94.06 110 SER A C 1
ATOM 869 O O . SER A 1 110 ? -12.400 -3.112 -2.721 1.00 94.06 110 SER A O 1
ATOM 871 N N . GLY A 1 111 ? -10.313 -2.582 -2.080 1.00 96.75 111 GLY A N 1
ATOM 872 C CA . GLY A 1 111 ? -9.806 -2.182 -3.395 1.00 96.75 111 GLY A CA 1
ATOM 873 C C . GLY A 1 111 ? -8.618 -3.015 -3.877 1.00 96.75 111 GLY A C 1
ATOM 874 O O . GLY A 1 111 ? -8.272 -4.051 -3.301 1.00 96.75 111 GLY A O 1
ATOM 875 N N . LEU A 1 112 ? -7.986 -2.550 -4.953 1.00 98.19 112 LEU A N 1
ATOM 876 C CA . LEU A 1 112 ? -6.758 -3.123 -5.501 1.00 98.19 112 LEU A CA 1
ATOM 877 C C . LEU A 1 112 ? -5.620 -2.095 -5.525 1.00 98.19 112 LEU A C 1
ATOM 879 O O . LEU A 1 112 ? -5.851 -0.923 -5.819 1.00 98.19 112 LEU A O 1
ATOM 883 N N . ILE A 1 113 ? -4.394 -2.559 -5.289 1.00 98.12 113 ILE A N 1
ATOM 884 C CA . ILE A 1 113 ? -3.166 -1.854 -5.682 1.00 98.12 113 ILE A CA 1
ATOM 885 C C . ILE A 1 113 ? -2.632 -2.546 -6.935 1.00 98.12 113 ILE A C 1
ATOM 887 O O . ILE A 1 113 ? -2.427 -3.759 -6.927 1.00 98.12 113 ILE A O 1
ATOM 891 N N . GLU A 1 114 ? -2.416 -1.787 -8.001 1.00 97.50 114 GLU A N 1
ATOM 892 C CA . GLU A 1 114 ? -1.848 -2.259 -9.259 1.00 97.50 114 GLU A CA 1
ATOM 893 C C . GLU A 1 114 ? -0.465 -1.646 -9.470 1.00 97.50 114 GLU A C 1
ATOM 895 O O . GLU A 1 114 ? -0.294 -0.427 -9.500 1.00 97.50 114 GLU A O 1
ATOM 900 N N . VAL A 1 115 ? 0.521 -2.525 -9.613 1.00 96.94 115 VAL A N 1
ATOM 901 C CA . VAL A 1 115 ? 1.921 -2.184 -9.848 1.00 96.94 115 VAL A CA 1
ATOM 902 C C . VAL A 1 115 ? 2.241 -2.532 -11.293 1.00 96.94 115 VAL A C 1
ATOM 904 O O . VAL A 1 115 ? 2.086 -3.690 -11.689 1.00 96.94 115 VAL A O 1
ATOM 907 N N . LEU A 1 116 ? 2.687 -1.545 -12.067 1.00 94.75 116 LEU A N 1
ATOM 908 C CA . LEU A 1 116 ? 3.025 -1.672 -13.485 1.00 94.75 116 LEU A CA 1
ATOM 909 C C . LEU A 1 116 ? 4.524 -1.446 -13.692 1.00 94.75 116 LEU A C 1
ATOM 911 O O . LEU A 1 116 ? 5.120 -0.587 -13.040 1.00 94.75 116 LEU A O 1
ATOM 915 N N . THR A 1 117 ? 5.152 -2.198 -14.595 1.00 93.19 117 THR A N 1
ATOM 916 C CA . THR A 1 117 ? 6.540 -1.905 -14.983 1.00 93.19 117 THR A CA 1
ATOM 917 C C . THR A 1 117 ? 6.593 -0.640 -15.830 1.00 93.19 117 THR A C 1
ATOM 919 O O . THR A 1 117 ? 5.737 -0.435 -16.688 1.00 93.19 117 THR A O 1
ATOM 922 N N . VAL A 1 118 ? 7.603 0.203 -15.615 1.00 89.75 118 VAL A N 1
ATOM 923 C CA . VAL A 1 118 ? 7.897 1.318 -16.528 1.00 89.75 118 VAL A CA 1
ATOM 924 C C . VAL A 1 118 ? 8.200 0.775 -17.940 1.00 89.75 118 VAL A C 1
ATOM 926 O O . VAL A 1 118 ? 8.998 -0.161 -18.050 1.00 89.75 118 VAL A O 1
ATOM 929 N N . PRO A 1 119 ? 7.599 1.339 -19.008 1.00 86.75 119 PRO A N 1
ATOM 930 C CA . PRO A 1 119 ? 7.892 0.960 -20.391 1.00 86.75 119 PRO A CA 1
ATOM 931 C C . PRO A 1 119 ? 9.336 1.251 -20.800 1.00 86.75 119 PRO A C 1
ATOM 933 O O . PRO A 1 119 ? 9.977 2.170 -20.282 1.00 86.75 119 PRO A O 1
ATOM 936 N N . LEU A 1 120 ? 9.847 0.512 -21.786 1.00 83.69 120 LEU A N 1
ATOM 937 C CA . LEU A 1 120 ? 11.162 0.791 -22.358 1.00 83.69 120 LEU A CA 1
ATOM 938 C C . LEU A 1 120 ? 11.204 2.164 -23.067 1.00 83.69 120 LEU A C 1
ATOM 940 O O . LEU A 1 120 ? 10.221 2.577 -23.687 1.00 83.69 120 LEU A O 1
ATOM 944 N N . PRO A 1 121 ? 12.349 2.879 -23.041 1.00 79.19 121 PRO A N 1
ATOM 945 C CA . PRO A 1 121 ? 12.478 4.183 -23.686 1.00 79.19 121 PRO A CA 1
ATOM 946 C C . PRO A 1 121 ? 12.110 4.156 -25.176 1.00 79.19 121 PRO A C 1
ATOM 948 O O . PRO A 1 121 ? 12.697 3.413 -25.961 1.00 79.19 121 PRO A O 1
ATOM 951 N N . GLY A 1 122 ? 11.169 5.016 -25.569 1.00 74.75 122 GLY A N 1
ATOM 952 C CA . GLY A 1 122 ? 10.658 5.102 -26.942 1.00 74.75 122 GLY A CA 1
ATOM 953 C C . GLY A 1 122 ? 9.444 4.213 -27.231 1.00 74.75 122 GLY A C 1
ATOM 954 O O . GLY A 1 122 ? 8.831 4.372 -28.286 1.00 74.75 122 GLY A O 1
ATOM 955 N N . GLU A 1 123 ? 9.045 3.340 -26.305 1.00 75.81 123 GLU A N 1
ATOM 956 C CA . GLU A 1 123 ? 7.772 2.622 -26.371 1.00 75.81 123 GLU A CA 1
ATOM 957 C C . GLU A 1 123 ? 6.675 3.441 -25.674 1.00 75.81 123 GLU A C 1
ATOM 959 O O . GLU A 1 123 ? 6.821 3.875 -24.534 1.00 75.81 123 GLU A O 1
ATOM 964 N N . SER A 1 124 ? 5.559 3.679 -26.369 1.00 61.16 124 SER A N 1
ATOM 965 C CA . SER A 1 124 ? 4.392 4.357 -25.799 1.00 61.16 124 SER A CA 1
ATOM 966 C C . SER A 1 124 ? 3.336 3.325 -25.422 1.00 61.16 124 SER A C 1
ATOM 968 O O . SER A 1 124 ? 2.637 2.801 -26.290 1.00 61.16 124 SER A O 1
ATOM 970 N N . THR A 1 125 ? 3.196 3.055 -24.124 1.00 58.88 125 THR A N 1
ATOM 971 C CA . THR A 1 125 ? 2.059 2.306 -23.572 1.00 58.88 125 THR A CA 1
ATOM 972 C C . THR A 1 125 ? 1.002 3.292 -23.065 1.00 58.88 125 THR A C 1
ATOM 974 O O . THR A 1 125 ? 0.890 3.566 -21.871 1.00 58.88 125 THR A O 1
ATOM 977 N N . GLU A 1 126 ? 0.226 3.827 -24.006 1.00 58.84 126 GLU A N 1
ATOM 978 C CA . GLU A 1 126 ? -0.934 4.696 -23.758 1.00 58.84 126 GLU A CA 1
ATOM 979 C C . GLU A 1 126 ? -0.638 6.048 -23.064 1.00 58.84 126 GLU A C 1
ATOM 981 O O . GLU A 1 126 ? 0.491 6.404 -22.732 1.00 58.84 126 GLU A O 1
ATOM 986 N N . HIS A 1 127 ? -1.683 6.866 -22.908 1.00 61.41 127 HIS A N 1
ATOM 987 C CA . HIS A 1 127 ? -1.596 8.263 -22.458 1.00 61.41 127 HIS A CA 1
ATOM 988 C C . HIS A 1 127 ? -1.572 8.440 -20.927 1.00 61.41 127 HIS A C 1
ATOM 990 O O . HIS A 1 127 ? -1.719 9.559 -20.443 1.00 61.41 127 HIS A O 1
ATOM 996 N N . LEU A 1 128 ? -1.443 7.346 -20.170 1.00 67.31 128 LEU A N 1
ATOM 997 C CA . LEU A 1 128 ? -1.535 7.318 -18.701 1.00 67.31 128 LEU A CA 1
ATOM 998 C C . LEU A 1 128 ? -0.180 7.095 -18.010 1.00 67.31 128 LEU A C 1
ATOM 1000 O O . LEU A 1 128 ? -0.124 6.969 -16.789 1.00 67.31 128 LEU A O 1
ATOM 1004 N N . TRP A 1 129 ? 0.898 7.017 -18.788 1.00 72.50 129 TRP A N 1
ATOM 1005 C CA . TRP A 1 129 ? 2.250 6.784 -18.295 1.00 72.50 129 TRP A CA 1
ATOM 1006 C C . TRP A 1 129 ? 2.877 8.075 -17.733 1.00 72.50 129 TRP A C 1
ATOM 1008 O O . TRP A 1 129 ? 2.829 9.134 -18.359 1.00 72.50 129 TRP A O 1
ATOM 1018 N N . ASP A 1 130 ? 3.473 7.955 -16.547 1.00 77.25 130 ASP A N 1
ATOM 1019 C CA . ASP A 1 130 ? 4.249 8.978 -15.842 1.00 77.25 130 ASP A CA 1
ATOM 1020 C C . ASP A 1 130 ? 5.463 8.266 -15.223 1.00 77.25 130 ASP A C 1
ATOM 1022 O O . ASP A 1 130 ? 5.310 7.190 -14.636 1.00 77.25 130 ASP A O 1
ATOM 1026 N N . ASP A 1 131 ? 6.665 8.818 -15.395 1.00 76.44 131 ASP A N 1
ATOM 1027 C CA . ASP A 1 131 ? 7.920 8.212 -14.923 1.00 76.44 131 ASP A CA 1
ATOM 1028 C C . ASP A 1 131 ? 8.204 8.507 -13.446 1.00 76.44 131 ASP A C 1
ATOM 1030 O O . ASP A 1 131 ? 9.078 7.896 -12.822 1.00 76.44 131 ASP A O 1
ATOM 1034 N N . ARG A 1 132 ? 7.447 9.444 -12.874 1.00 84.62 132 ARG A N 1
ATOM 1035 C CA . ARG A 1 132 ? 7.612 9.906 -11.506 1.00 84.62 132 ARG A CA 1
ATOM 1036 C C . ARG A 1 132 ? 6.961 8.930 -10.521 1.00 84.62 132 ARG A C 1
ATOM 1038 O O . ARG A 1 132 ? 5.848 8.461 -10.761 1.00 84.62 132 ARG A O 1
ATOM 1045 N N . PRO A 1 133 ? 7.580 8.689 -9.349 1.00 85.38 133 PRO A N 1
ATOM 1046 C CA . PRO A 1 133 ? 6.910 7.966 -8.275 1.00 85.38 133 PRO A CA 1
ATOM 1047 C C . PRO A 1 133 ? 5.653 8.724 -7.804 1.00 85.38 133 PRO A C 1
ATOM 1049 O O . PRO A 1 133 ? 5.595 9.954 -7.951 1.00 85.38 133 PRO A O 1
ATOM 1052 N N . PRO A 1 134 ? 4.671 8.033 -7.186 1.00 89.69 134 PRO A N 1
ATOM 1053 C CA . PRO A 1 134 ? 3.458 8.658 -6.662 1.00 89.69 134 PRO A CA 1
ATOM 1054 C C . PRO A 1 134 ? 3.756 9.852 -5.741 1.00 89.69 134 PRO A C 1
ATOM 1056 O O . PRO A 1 134 ? 4.452 9.726 -4.734 1.00 89.69 134 PRO A O 1
ATOM 1059 N N . GLN A 1 135 ? 3.204 11.021 -6.071 1.00 90.88 135 GLN A N 1
ATOM 1060 C CA . GLN A 1 135 ? 3.437 12.281 -5.358 1.00 90.88 135 GLN A CA 1
ATOM 1061 C C . GLN A 1 135 ? 2.133 12.891 -4.847 1.00 90.88 135 GLN A C 1
ATOM 1063 O O . GLN A 1 135 ? 1.096 12.812 -5.498 1.00 90.88 135 GLN A O 1
ATOM 1068 N N . GLY A 1 136 ? 2.188 13.516 -3.666 1.00 91.25 136 GLY A N 1
ATOM 1069 C CA . GLY A 1 136 ? 1.033 14.181 -3.047 1.00 91.25 136 GLY A CA 1
ATOM 1070 C C . GLY A 1 136 ? -0.072 13.240 -2.546 1.00 91.25 136 GLY A C 1
ATOM 1071 O O . GLY A 1 136 ? -1.105 13.720 -2.087 1.00 91.25 136 GLY A O 1
ATOM 1072 N N . VAL A 1 137 ? 0.139 11.922 -2.603 1.00 93.50 137 VAL A N 1
ATOM 1073 C CA . VAL A 1 137 ? -0.836 10.889 -2.226 1.00 93.50 137 VAL A CA 1
ATOM 1074 C C . VAL A 1 137 ? -0.254 9.901 -1.214 1.00 93.50 137 VAL A C 1
ATOM 1076 O O . VAL A 1 137 ? 0.958 9.706 -1.127 1.00 93.50 137 VAL A O 1
ATOM 1079 N N . PHE A 1 138 ? -1.137 9.262 -0.454 1.00 95.12 138 PHE A N 1
ATOM 1080 C CA . PHE A 1 138 ? -0.843 8.115 0.401 1.00 95.12 138 PHE A CA 1
ATOM 1081 C C . PHE A 1 138 ? -2.040 7.164 0.381 1.00 95.12 138 PHE A C 1
ATOM 1083 O O . PHE A 1 138 ? -3.178 7.601 0.203 1.00 95.12 138 PHE A O 1
ATOM 1090 N N . VAL A 1 139 ? -1.790 5.865 0.535 1.00 96.81 139 VAL A N 1
ATOM 1091 C CA . VAL A 1 139 ? -2.846 4.845 0.523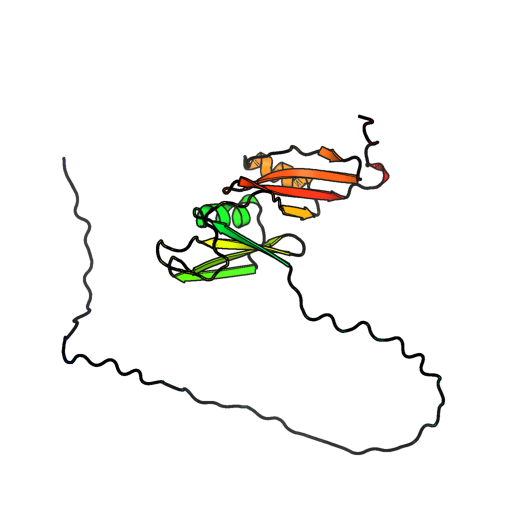 1.00 96.81 139 VAL A CA 1
ATOM 1092 C C . VAL A 1 139 ? -3.253 4.545 1.959 1.00 96.81 139 VAL A C 1
ATOM 1094 O O . VAL A 1 139 ? -2.408 4.217 2.789 1.00 96.81 139 VAL A O 1
ATOM 1097 N N . VAL A 1 140 ? -4.549 4.658 2.247 1.00 97.44 140 VAL A N 1
ATOM 1098 C CA . VAL A 1 140 ? -5.138 4.341 3.553 1.00 97.44 140 VAL A CA 1
ATOM 1099 C C . VAL A 1 140 ? -5.834 2.986 3.467 1.00 97.44 140 VAL A C 1
ATOM 1101 O O . VAL A 1 140 ? -6.662 2.774 2.584 1.00 97.44 140 VAL A O 1
ATOM 1104 N N . MET A 1 141 ? -5.502 2.075 4.379 1.00 96.94 141 MET A N 1
ATOM 1105 C CA . MET A 1 141 ? -6.055 0.722 4.443 1.00 96.94 141 MET A CA 1
ATOM 1106 C C . MET A 1 141 ? -6.596 0.427 5.841 1.00 96.94 141 MET A C 1
ATOM 1108 O O . MET A 1 141 ? -5.860 0.511 6.826 1.00 96.94 141 MET A O 1
ATOM 1112 N N . GLU A 1 142 ? -7.866 0.036 5.910 1.00 97.81 142 GLU A N 1
ATOM 1113 C CA . GLU A 1 142 ? -8.427 -0.601 7.101 1.00 97.81 142 GLU A CA 1
ATOM 1114 C C . GLU A 1 142 ? -7.891 -2.034 7.210 1.00 97.81 142 GLU A C 1
ATOM 1116 O O . GLU A 1 142 ? -7.776 -2.741 6.202 1.00 97.81 142 GLU A O 1
ATOM 1121 N N . VAL A 1 143 ? -7.537 -2.450 8.424 1.00 97.00 143 VAL A N 1
ATOM 1122 C CA . VAL A 1 143 ? -7.032 -3.791 8.738 1.00 97.00 143 VAL A CA 1
ATOM 1123 C C . VAL A 1 143 ? -7.636 -4.280 10.055 1.00 97.00 143 VAL A C 1
ATOM 1125 O O . VAL A 1 143 ? -7.836 -3.487 10.974 1.00 97.00 143 VAL A O 1
ATOM 1128 N N . ASP A 1 144 ? -7.883 -5.586 10.187 1.00 95.12 144 ASP A N 1
ATOM 1129 C CA . ASP A 1 144 ? -8.541 -6.157 11.378 1.00 95.12 144 ASP A CA 1
ATOM 1130 C C . ASP A 1 144 ? -7.734 -5.949 12.674 1.00 95.12 144 ASP A C 1
ATOM 1132 O O . ASP A 1 144 ? -8.299 -5.813 13.758 1.00 95.12 144 ASP A O 1
ATOM 1136 N N . ASN A 1 145 ? -6.398 -5.956 12.579 1.00 95.88 145 ASN A N 1
ATOM 1137 C CA . ASN A 1 145 ? -5.504 -5.774 13.723 1.00 95.88 145 ASN A CA 1
ATOM 1138 C C . ASN A 1 145 ? -4.212 -5.041 13.323 1.00 95.88 145 ASN A C 1
ATOM 1140 O O . ASN A 1 145 ? -3.195 -5.640 12.952 1.00 95.88 145 ASN A O 1
ATOM 1144 N N . VAL A 1 146 ? -4.268 -3.715 13.429 1.00 98.06 146 VAL A N 1
ATOM 1145 C CA . VAL A 1 146 ? -3.170 -2.781 13.151 1.00 98.06 146 VAL A CA 1
ATOM 1146 C C . VAL A 1 146 ? -1.937 -3.017 14.036 1.00 98.06 146 VAL A C 1
ATOM 1148 O O . VAL A 1 146 ? -0.808 -2.924 13.552 1.00 98.06 146 VAL A O 1
ATOM 1151 N N . GLU A 1 147 ? -2.117 -3.412 15.300 1.00 97.88 147 GLU A N 1
ATOM 1152 C CA . GLU A 1 147 ? -1.023 -3.687 16.241 1.00 97.88 147 GLU A CA 1
ATOM 1153 C C . GLU A 1 147 ? -0.214 -4.934 15.831 1.00 97.88 147 GLU A C 1
ATOM 1155 O O . GLU A 1 147 ? 1.021 -4.933 15.843 1.00 97.88 147 GLU A O 1
ATOM 1160 N N . ALA A 1 148 ? -0.894 -5.999 15.398 1.00 97.50 148 ALA A N 1
ATOM 1161 C CA . ALA A 1 148 ? -0.261 -7.219 14.904 1.00 97.50 148 ALA A CA 1
ATOM 1162 C C . ALA A 1 148 ? 0.533 -6.967 13.615 1.00 97.50 148 ALA A C 1
ATOM 1164 O O . ALA A 1 148 ? 1.664 -7.448 13.490 1.00 97.50 148 ALA A O 1
ATOM 1165 N N . MET A 1 149 ? -0.015 -6.169 12.692 1.00 97.56 149 MET A N 1
ATOM 1166 C CA . MET A 1 149 ? 0.702 -5.751 11.485 1.00 97.56 149 MET A CA 1
ATOM 1167 C C . MET A 1 149 ? 1.906 -4.861 11.807 1.00 97.56 149 MET A C 1
ATOM 1169 O O . MET A 1 149 ? 2.973 -5.065 11.229 1.00 97.56 149 MET A O 1
ATOM 1173 N N . TYR A 1 150 ? 1.789 -3.947 12.775 1.00 98.50 150 TYR A N 1
ATOM 1174 C CA . TYR A 1 150 ? 2.912 -3.133 13.241 1.00 98.50 150 TYR A CA 1
ATOM 1175 C C . TYR A 1 150 ? 4.043 -3.993 13.821 1.00 98.50 150 TYR A C 1
ATOM 1177 O O . TYR A 1 150 ? 5.199 -3.832 13.429 1.00 98.50 150 TYR A O 1
ATOM 1185 N N . ARG A 1 151 ? 3.728 -4.968 14.690 1.00 98.38 151 ARG A N 1
ATOM 1186 C CA . ARG A 1 151 ? 4.729 -5.915 15.217 1.00 98.38 151 ARG A CA 1
ATOM 1187 C C . ARG A 1 151 ? 5.406 -6.714 14.102 1.00 98.38 151 ARG A C 1
ATOM 1189 O O . ARG A 1 151 ? 6.626 -6.860 14.133 1.00 98.38 151 ARG A O 1
ATOM 1196 N N . GLN A 1 152 ? 4.651 -7.187 13.103 1.00 97.69 152 GLN A N 1
ATOM 1197 C CA . GLN A 1 152 ? 5.224 -7.860 11.931 1.00 97.69 152 GLN A CA 1
ATOM 1198 C C . GLN A 1 152 ? 6.166 -6.928 11.149 1.00 97.69 152 GLN A C 1
ATOM 1200 O O . GLN A 1 152 ? 7.257 -7.351 10.772 1.00 97.69 152 GLN A O 1
ATOM 1205 N N . ALA A 1 153 ? 5.768 -5.675 10.915 1.00 98.00 153 ALA A N 1
ATOM 1206 C CA . ALA A 1 153 ? 6.563 -4.698 10.176 1.00 98.00 153 ALA A CA 1
ATOM 1207 C C . ALA A 1 153 ? 7.875 -4.347 10.901 1.00 98.00 153 ALA A C 1
ATOM 1209 O O . ALA A 1 153 ? 8.934 -4.326 10.276 1.00 98.00 153 ALA A O 1
ATOM 1210 N N . VAL A 1 154 ? 7.828 -4.155 12.225 1.00 98.56 154 VAL A N 1
ATOM 1211 C CA . VAL A 1 154 ? 9.018 -3.927 13.062 1.00 98.56 154 VAL A CA 1
ATOM 1212 C C . VAL A 1 154 ? 9.944 -5.147 13.061 1.00 98.56 154 VAL A C 1
ATOM 1214 O O . VAL A 1 154 ? 11.146 -4.988 12.873 1.00 98.56 154 VAL A O 1
ATOM 1217 N N . ALA A 1 155 ? 9.407 -6.364 13.206 1.00 98.25 155 ALA A N 1
ATOM 1218 C CA . ALA A 1 155 ? 10.204 -7.596 13.199 1.00 98.25 155 ALA A CA 1
ATOM 1219 C C . ALA A 1 155 ? 10.901 -7.867 11.850 1.00 98.25 155 ALA A C 1
ATOM 1221 O O . ALA A 1 155 ? 11.960 -8.488 11.821 1.00 98.25 155 ALA A O 1
ATOM 1222 N N . GLN A 1 156 ? 10.326 -7.389 10.743 1.00 97.56 156 GLN A N 1
ATOM 1223 C CA . GLN A 1 156 ? 10.932 -7.438 9.409 1.00 97.56 156 GLN A CA 1
ATOM 1224 C C . GLN A 1 156 ? 11.885 -6.263 9.112 1.00 97.56 156 GLN A C 1
ATOM 1226 O O . GLN A 1 156 ? 12.522 -6.258 8.062 1.00 97.56 156 GLN A O 1
ATOM 1231 N N . GLY A 1 157 ? 11.979 -5.258 9.990 1.00 97.94 157 GLY A N 1
ATOM 1232 C CA . GLY A 1 157 ? 12.780 -4.055 9.743 1.00 97.94 157 GLY A CA 1
ATOM 1233 C C . GLY A 1 157 ? 12.219 -3.136 8.650 1.00 97.94 157 GLY A C 1
ATOM 1234 O O . GLY A 1 157 ? 12.986 -2.422 8.007 1.00 97.94 157 GLY A O 1
ATOM 1235 N N . LEU A 1 158 ? 10.900 -3.148 8.414 1.00 98.06 158 LEU A N 1
ATOM 1236 C CA . LEU A 1 158 ? 10.271 -2.280 7.411 1.00 98.06 158 LEU A CA 1
ATOM 1237 C C . LEU A 1 158 ? 10.391 -0.792 7.804 1.00 98.06 158 LEU A C 1
ATOM 1239 O O . LEU A 1 158 ? 10.369 -0.467 8.995 1.00 98.06 158 LEU A O 1
ATOM 1243 N N . PRO A 1 159 ? 10.475 0.133 6.830 1.00 97.81 159 PRO A N 1
ATOM 1244 C CA . PRO A 1 159 ? 10.658 1.562 7.086 1.00 97.81 159 PRO A CA 1
ATOM 1245 C C . PRO A 1 159 ? 9.372 2.215 7.626 1.00 97.81 159 PRO A C 1
ATOM 1247 O O . PRO A 1 159 ? 8.576 2.799 6.888 1.00 97.81 159 PRO A O 1
ATOM 1250 N N . ILE A 1 160 ? 9.169 2.116 8.941 1.00 98.56 160 ILE A N 1
ATOM 1251 C CA . ILE A 1 160 ? 8.092 2.795 9.672 1.00 98.56 160 ILE A CA 1
ATOM 1252 C C . ILE A 1 160 ? 8.268 4.318 9.568 1.00 98.56 160 ILE A C 1
ATOM 1254 O O . ILE A 1 160 ? 9.284 4.859 10.002 1.00 98.56 160 ILE A O 1
ATOM 1258 N N . LYS A 1 161 ? 7.248 5.017 9.055 1.00 98.12 161 LYS A N 1
ATOM 1259 C CA . LYS A 1 161 ? 7.204 6.487 8.969 1.00 98.12 161 LYS A CA 1
ATOM 1260 C C . LYS A 1 161 ? 6.571 7.110 10.211 1.00 98.12 161 LYS A C 1
ATOM 1262 O O . LYS A 1 161 ? 7.133 8.029 10.801 1.00 98.12 161 LYS A O 1
ATOM 1267 N N . HIS A 1 162 ? 5.424 6.580 10.627 1.00 98.12 162 HIS A N 1
ATOM 1268 C CA . HIS A 1 162 ? 4.761 6.947 11.876 1.00 98.12 162 HIS A CA 1
ATOM 1269 C C . HIS A 1 162 ? 4.532 5.672 12.690 1.00 98.12 162 HIS A C 1
ATOM 1271 O O . HIS A 1 162 ? 3.961 4.705 12.181 1.00 98.12 162 HIS A O 1
ATOM 1277 N N . LYS A 1 163 ? 5.024 5.664 13.935 1.00 98.38 163 LYS A N 1
ATOM 1278 C 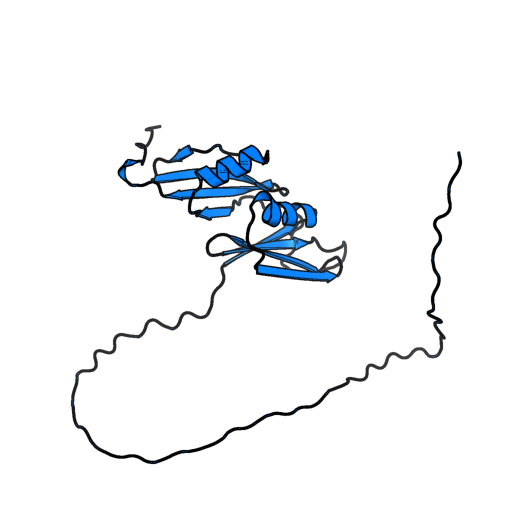CA . LYS A 1 163 ? 4.866 4.542 14.874 1.00 98.38 163 LYS A CA 1
ATOM 1279 C C . LYS A 1 163 ? 3.393 4.333 15.228 1.00 98.38 163 LYS A C 1
ATOM 1281 O O . LYS A 1 163 ? 2.585 5.242 15.051 1.00 98.38 163 LYS A O 1
ATOM 1286 N N . LEU A 1 164 ? 3.081 3.151 15.759 1.00 98.50 164 LEU A N 1
ATOM 1287 C CA . LEU A 1 164 ? 1.748 2.837 16.261 1.00 98.50 164 LEU A CA 1
ATOM 1288 C C . LEU A 1 164 ? 1.297 3.863 17.310 1.00 98.50 164 LEU A C 1
ATOM 1290 O O . LEU A 1 164 ? 1.994 4.084 18.301 1.00 98.50 164 LEU A O 1
ATOM 1294 N N . ALA A 1 165 ? 0.141 4.477 17.074 1.00 97.56 165 ALA A N 1
ATOM 1295 C CA . ALA A 1 165 ? -0.465 5.475 17.944 1.00 97.56 165 ALA A CA 1
ATOM 1296 C C . ALA A 1 165 ? -1.996 5.422 17.863 1.00 97.56 165 ALA A C 1
ATOM 1298 O O . ALA A 1 165 ? -2.565 5.153 16.800 1.00 97.56 165 ALA A O 1
ATOM 1299 N N . LYS A 1 166 ? -2.648 5.732 18.986 1.00 97.44 166 LYS A N 1
ATOM 1300 C CA . LYS A 1 166 ? -4.092 5.972 19.069 1.00 97.44 166 LYS A CA 1
ATOM 1301 C C . LYS A 1 166 ? -4.393 7.422 18.717 1.00 97.44 166 LYS A C 1
ATOM 1303 O O . LYS A 1 166 ? -3.680 8.319 19.154 1.00 97.44 166 LYS A O 1
ATOM 1308 N N . GLN A 1 167 ? -5.456 7.632 17.955 1.00 95.75 167 GLN A N 1
ATOM 1309 C CA . GLN A 1 167 ? -5.880 8.933 17.453 1.00 95.75 167 GLN A CA 1
ATOM 1310 C C . GLN A 1 167 ? -7.179 9.376 18.128 1.00 95.75 167 GLN A C 1
ATOM 1312 O O . GLN A 1 167 ? -8.063 8.556 18.386 1.00 95.75 167 GLN A O 1
ATOM 1317 N N . SER A 1 168 ? -7.333 10.680 18.354 1.00 95.06 168 SER A N 1
ATOM 1318 C CA . SER A 1 168 ? -8.511 11.277 19.009 1.00 95.06 168 SER A CA 1
ATOM 1319 C C . SER A 1 168 ? -9.820 11.129 18.225 1.00 95.06 168 SER A C 1
ATOM 1321 O O . SER A 1 168 ? -10.899 11.273 18.791 1.00 95.06 168 SER A O 1
ATOM 1323 N N . TRP A 1 169 ? -9.746 10.781 16.938 1.00 93.31 169 TRP A N 1
ATOM 1324 C CA . TRP A 1 169 ? -10.893 10.417 16.097 1.00 93.31 169 TRP A CA 1
ATOM 1325 C C . TRP A 1 169 ? -11.216 8.909 16.105 1.00 93.31 169 TRP A C 1
ATOM 1327 O O . TRP A 1 169 ? -11.956 8.427 15.251 1.00 93.31 169 TRP A O 1
ATOM 1337 N N . GLY A 1 170 ? -10.675 8.145 17.060 1.00 96.19 170 GLY A N 1
ATOM 1338 C CA . GLY A 1 170 ? -11.073 6.756 17.308 1.00 96.19 170 GLY A CA 1
ATOM 1339 C C . GLY A 1 170 ? -10.442 5.715 16.383 1.00 96.19 170 GLY A C 1
ATOM 1340 O O . GLY A 1 170 ? -11.014 4.645 16.185 1.00 96.19 170 GLY A O 1
ATOM 1341 N N . HIS A 1 171 ? -9.269 6.001 15.817 1.00 97.50 171 HIS A N 1
ATOM 1342 C CA . HIS A 1 171 ? -8.465 5.021 15.078 1.00 97.50 171 HIS A CA 1
ATOM 1343 C C . HIS A 1 171 ? -7.199 4.670 15.871 1.00 97.50 171 HIS A C 1
ATOM 1345 O O . HIS A 1 171 ? -6.604 5.537 16.508 1.00 97.50 171 HIS A O 1
ATOM 1351 N N . GLU A 1 172 ? -6.732 3.428 15.781 1.00 98.19 172 GLU A N 1
ATOM 1352 C CA . GLU A 1 172 ? -5.341 3.076 16.079 1.00 98.19 172 GLU A CA 1
ATOM 1353 C C . GLU A 1 172 ? -4.599 2.877 14.759 1.00 98.19 172 GLU A C 1
ATOM 1355 O O . GLU A 1 172 ? -5.146 2.305 13.818 1.00 98.19 172 GLU A O 1
ATOM 1360 N N . THR A 1 173 ? -3.398 3.445 14.643 1.00 98.38 173 THR A N 1
ATOM 1361 C CA . THR A 1 173 ? -2.789 3.732 13.336 1.00 98.38 173 THR A CA 1
ATOM 1362 C C . THR A 1 173 ? -1.277 3.582 13.361 1.00 98.38 173 THR A C 1
ATOM 1364 O O . THR A 1 173 ? -0.643 4.017 14.321 1.00 98.38 173 THR A O 1
ATOM 1367 N N . PH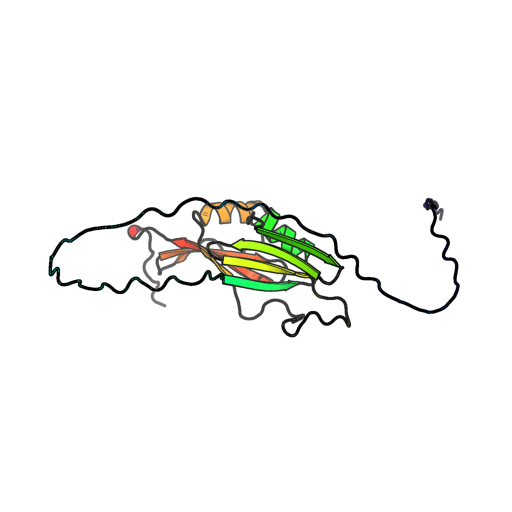E A 1 174 ? -0.687 3.067 12.285 1.00 98.69 174 PHE A N 1
ATOM 1368 C CA . PHE A 1 174 ? 0.732 3.269 11.969 1.00 98.69 174 PHE A CA 1
ATOM 1369 C C . PHE A 1 174 ? 0.897 3.480 10.462 1.00 98.69 174 PHE A C 1
ATOM 1371 O O . PHE A 1 174 ? -0.034 3.279 9.682 1.00 98.69 174 PHE A O 1
ATOM 1378 N N . SER A 1 175 ? 2.089 3.879 10.027 1.00 98.56 175 SER A N 1
ATOM 1379 C CA . SER A 1 175 ? 2.398 3.917 8.597 1.00 98.56 175 SER A CA 1
ATOM 1380 C C . SER A 1 175 ? 3.844 3.567 8.300 1.00 98.56 175 SER A C 1
ATOM 1382 O O . SER A 1 175 ? 4.733 3.706 9.144 1.00 98.56 175 SER A O 1
ATOM 1384 N N . LEU A 1 176 ? 4.069 3.142 7.065 1.00 98.19 176 LEU A N 1
ATOM 1385 C CA . LEU A 1 176 ? 5.370 2.795 6.511 1.00 98.19 176 LEU A CA 1
ATOM 1386 C C . LEU A 1 176 ? 5.528 3.390 5.107 1.00 98.19 176 LEU A C 1
ATOM 1388 O O . LEU A 1 176 ? 4.572 3.929 4.543 1.00 98.19 176 LEU A O 1
ATOM 1392 N N . VAL A 1 177 ? 6.736 3.305 4.562 1.00 97.94 177 VAL A N 1
ATOM 1393 C CA . VAL A 1 177 ? 7.065 3.757 3.204 1.00 97.94 177 VAL A CA 1
ATOM 1394 C C . VAL A 1 177 ? 7.330 2.534 2.323 1.00 97.94 177 VAL A C 1
ATOM 1396 O O . VAL A 1 177 ? 8.095 1.657 2.715 1.00 97.94 177 VAL A O 1
ATOM 1399 N N . GLU A 1 178 ? 6.701 2.431 1.156 1.00 96.81 178 GLU A N 1
ATOM 1400 C CA . GLU A 1 178 ? 7.049 1.387 0.177 1.00 96.81 178 GLU A CA 1
ATOM 1401 C C . GLU A 1 178 ? 8.249 1.824 -0.704 1.00 96.81 178 GLU A C 1
ATOM 1403 O O . GLU A 1 178 ? 8.671 2.980 -0.621 1.00 96.81 178 GLU A O 1
ATOM 1408 N N . PRO A 1 179 ? 8.863 0.934 -1.510 1.00 97.38 179 PRO A N 1
ATOM 1409 C CA . PRO A 1 179 ? 10.124 1.220 -2.206 1.00 97.38 179 PRO A CA 1
ATOM 1410 C C . PRO A 1 179 ? 10.159 2.469 -3.106 1.00 97.38 179 PRO A C 1
ATOM 1412 O O . PRO A 1 179 ? 11.236 3.031 -3.292 1.00 97.38 179 PRO A O 1
ATOM 1415 N N . ASN A 1 180 ? 9.025 2.919 -3.651 1.00 96.12 180 ASN A N 1
ATOM 1416 C CA . ASN A 1 180 ? 8.926 4.105 -4.512 1.00 96.12 180 ASN A CA 1
ATOM 1417 C C . ASN A 1 180 ? 8.646 5.404 -3.722 1.00 96.12 180 ASN A C 1
ATOM 1419 O O . ASN A 1 180 ? 8.541 6.472 -4.321 1.00 96.12 180 ASN A O 1
ATOM 1423 N N . GLY A 1 181 ? 8.551 5.347 -2.389 1.00 96.00 181 GLY A N 1
ATOM 1424 C CA . GLY A 1 181 ? 8.317 6.504 -1.521 1.00 96.00 181 GLY A CA 1
ATOM 1425 C C . GLY A 1 181 ? 6.852 6.758 -1.145 1.00 96.00 181 GLY A C 1
ATOM 1426 O O . GLY A 1 181 ? 6.584 7.661 -0.345 1.00 96.00 181 GLY A O 1
ATOM 1427 N N . LEU A 1 182 ? 5.903 5.971 -1.663 1.00 97.06 182 LEU A N 1
ATOM 1428 C CA . LEU A 1 182 ? 4.492 6.064 -1.294 1.00 97.06 182 LEU A CA 1
ATOM 1429 C C . LEU A 1 182 ? 4.305 5.640 0.172 1.00 97.06 182 LEU A C 1
ATOM 1431 O O . LEU A 1 182 ? 4.898 4.677 0.660 1.00 97.06 182 LEU A O 1
ATOM 1435 N N . VAL A 1 183 ? 3.459 6.370 0.899 1.00 98.00 183 VAL A N 1
ATOM 1436 C CA . VAL A 1 183 ? 3.114 6.023 2.282 1.00 98.00 183 VAL A CA 1
ATOM 1437 C C . VAL A 1 183 ? 1.916 5.083 2.280 1.00 98.00 183 VAL A C 1
ATOM 1439 O O . VAL A 1 183 ? 0.870 5.418 1.721 1.00 98.00 183 VAL A O 1
ATOM 1442 N N . ILE A 1 184 ? 2.051 3.945 2.961 1.00 98.06 184 ILE A N 1
ATOM 1443 C CA . ILE A 1 184 ? 0.924 3.069 3.296 1.00 98.06 184 ILE A CA 1
ATOM 1444 C C . ILE A 1 184 ? 0.553 3.338 4.754 1.00 98.06 184 ILE A C 1
ATOM 1446 O O . ILE A 1 184 ? 1.349 3.102 5.667 1.00 98.06 184 ILE A O 1
ATOM 1450 N N . TYR A 1 185 ? -0.646 3.872 4.960 1.00 98.19 185 TYR A N 1
ATOM 1451 C CA . TYR A 1 185 ? -1.229 4.189 6.257 1.00 98.19 185 TYR A CA 1
ATOM 1452 C C . TYR A 1 185 ? -2.235 3.100 6.623 1.00 98.19 185 TYR A C 1
ATOM 1454 O O . TYR A 1 185 ? -3.201 2.872 5.896 1.00 98.19 185 TYR A O 1
ATOM 1462 N N . MET A 1 186 ? -2.014 2.421 7.743 1.00 98.38 186 MET A N 1
ATOM 1463 C CA . MET A 1 186 ? -2.861 1.323 8.205 1.00 98.38 186 MET A CA 1
ATOM 1464 C C . MET A 1 186 ? -3.613 1.746 9.456 1.00 98.38 186 MET A C 1
ATOM 1466 O O . MET A 1 186 ? -3.023 2.373 10.341 1.00 98.38 186 MET A O 1
ATOM 1470 N N . PHE A 1 187 ? -4.893 1.390 9.540 1.00 98.44 187 PHE A N 1
ATOM 1471 C CA . PHE A 1 187 ? -5.706 1.666 10.718 1.00 98.44 187 PHE A CA 1
ATOM 1472 C C . PHE A 1 187 ? -6.646 0.518 11.090 1.00 98.44 187 PHE A C 1
ATOM 1474 O O . PHE A 1 187 ? -7.096 -0.236 10.231 1.00 98.44 187 PHE A O 1
ATOM 1481 N N . SER A 1 188 ? -6.973 0.446 12.376 1.00 98.31 188 SER A N 1
ATOM 1482 C CA . SER A 1 188 ? -8.137 -0.272 12.902 1.00 98.31 188 SER A CA 1
ATOM 1483 C C . SER A 1 188 ? -8.991 0.710 13.705 1.00 98.31 188 SER A C 1
ATOM 1485 O O . SER A 1 188 ? -8.469 1.681 14.265 1.00 98.31 188 SER A O 1
ATOM 1487 N N . HIS A 1 189 ? -10.296 0.466 13.797 1.00 97.38 189 HIS A N 1
ATOM 1488 C CA . HIS A 1 189 ? -11.164 1.229 14.692 1.00 97.38 189 HIS A CA 1
ATOM 1489 C C . HIS A 1 189 ? -10.884 0.888 16.164 1.00 97.38 189 HIS A C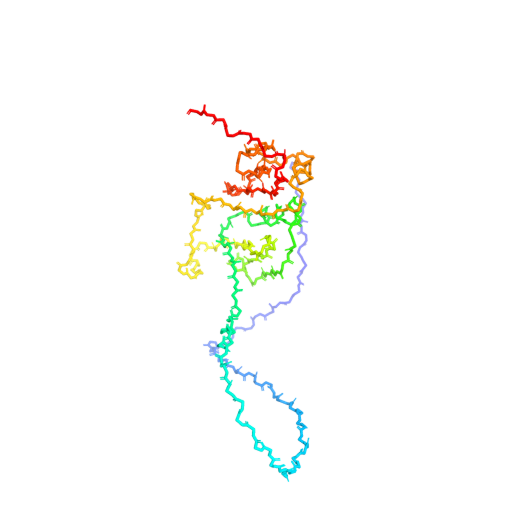 1
ATOM 1491 O O . HIS A 1 189 ? -10.775 -0.280 16.535 1.00 97.38 189 HIS A O 1
ATOM 1497 N N . LEU A 1 190 ? -10.792 1.915 17.011 1.00 95.81 190 LEU A N 1
ATOM 1498 C CA . LEU A 1 190 ? -10.800 1.757 18.465 1.00 95.81 190 LEU A CA 1
ATOM 1499 C C . LEU A 1 190 ? -12.235 1.511 18.954 1.00 95.81 190 LEU A C 1
ATOM 1501 O O . LEU A 1 190 ? -13.174 2.089 18.397 1.00 95.81 190 LEU A O 1
ATOM 1505 N N . PRO A 1 191 ? -12.435 0.716 20.021 1.00 93.81 191 PRO A N 1
ATOM 1506 C CA . PRO A 1 191 ? -13.723 0.682 20.697 1.00 93.81 191 PRO A CA 1
ATOM 1507 C C . PRO A 1 191 ? -14.007 2.051 21.359 1.00 93.81 191 PRO A C 1
ATOM 1509 O O . PRO A 1 191 ? -13.059 2.765 21.709 1.00 93.81 191 PRO A O 1
ATOM 1512 N N . PRO A 1 192 ? -15.285 2.453 21.530 1.00 90.62 192 PRO A N 1
ATOM 1513 C CA . PRO A 1 192 ? -15.646 3.819 21.936 1.00 90.62 192 PRO A CA 1
ATOM 1514 C C . PRO A 1 192 ? -15.061 4.289 23.276 1.00 90.62 192 PRO A C 1
ATOM 1516 O O . PRO A 1 192 ? -14.849 5.481 23.469 1.00 90.62 192 PRO A O 1
ATOM 1519 N N . ASP A 1 193 ? -14.791 3.363 24.193 1.00 92.94 193 ASP A N 1
ATOM 1520 C CA . ASP A 1 193 ? -14.201 3.591 25.515 1.00 92.94 193 ASP A CA 1
ATOM 1521 C C . ASP A 1 193 ? -12.667 3.740 25.496 1.00 92.94 193 ASP A C 1
ATOM 1523 O O . ASP A 1 193 ? -12.082 4.212 26.469 1.00 92.94 193 ASP A O 1
ATOM 1527 N N . ALA A 1 194 ? -12.007 3.381 24.389 1.00 91.06 194 ALA A N 1
ATOM 1528 C CA . ALA A 1 194 ? -10.557 3.486 24.216 1.00 91.06 194 ALA A CA 1
ATOM 1529 C C . ALA A 1 194 ? -10.111 4.702 23.381 1.00 91.06 194 ALA A C 1
ATOM 1531 O O . ALA A 1 194 ? -8.914 4.834 23.099 1.00 91.06 194 ALA A O 1
ATOM 1532 N N . VAL A 1 195 ? -11.044 5.566 22.965 1.00 93.19 195 VAL A N 1
ATOM 1533 C CA . VAL A 1 195 ? -10.747 6.786 22.201 1.00 93.19 195 VAL A CA 1
ATOM 1534 C C . VAL A 1 195 ? -10.118 7.832 23.134 1.00 93.19 195 VAL A C 1
ATOM 1536 O O . VAL A 1 195 ? -10.756 8.227 24.112 1.00 93.19 195 VAL A O 1
ATOM 1539 N N . PRO A 1 196 ? -8.880 8.299 22.878 1.00 91.19 196 PRO A N 1
ATOM 1540 C CA . PRO A 1 196 ? -8.272 9.339 23.697 1.00 91.19 196 PRO A CA 1
ATOM 1541 C C . PRO A 1 196 ? -8.998 10.674 23.494 1.00 91.19 196 PRO A C 1
ATOM 1543 O O . PRO A 1 196 ? -9.452 10.987 22.392 1.00 91.19 196 PRO A O 1
ATOM 1546 N N . ALA A 1 197 ? -9.069 11.487 24.550 1.00 86.44 197 ALA A N 1
ATOM 1547 C CA . ALA A 1 197 ? -9.543 12.861 24.428 1.00 86.44 197 ALA A CA 1
ATOM 1548 C C . ALA A 1 197 ? -8.703 13.619 23.385 1.00 86.44 197 ALA A C 1
ATOM 1550 O O . ALA A 1 197 ? -7.492 13.419 23.291 1.00 86.44 197 ALA A O 1
ATOM 1551 N N . ALA A 1 198 ? -9.340 14.497 22.608 1.00 80.31 198 ALA A N 1
ATOM 1552 C CA . ALA A 1 198 ? -8.612 15.376 21.704 1.00 80.31 198 ALA A CA 1
ATOM 1553 C C . ALA A 1 198 ? -7.682 16.293 22.511 1.00 80.31 198 ALA A C 1
ATOM 1555 O O . ALA A 1 198 ? -8.146 17.035 23.380 1.00 80.31 198 ALA A O 1
ATOM 1556 N N . GLU A 1 199 ? -6.382 16.242 22.215 1.00 66.62 199 GLU A N 1
ATOM 1557 C CA . GLU A 1 199 ? -5.433 17.222 22.733 1.00 66.62 199 GLU A CA 1
ATOM 1558 C C . GLU A 1 199 ? -5.840 18.607 22.216 1.00 66.62 199 GLU A C 1
ATOM 1560 O O . GLU A 1 199 ? -5.978 18.822 21.010 1.00 66.62 199 GLU A O 1
ATOM 1565 N N . GLN A 1 200 ? -6.090 19.533 23.142 1.00 53.19 200 GLN A N 1
ATOM 1566 C CA . GLN A 1 200 ? -6.372 20.929 22.820 1.00 53.19 200 GLN A CA 1
ATOM 1567 C C . GLN A 1 200 ? -5.035 21.612 22.518 1.00 53.19 200 GLN A C 1
ATOM 1569 O O . GLN A 1 200 ? -4.299 21.954 23.445 1.00 53.19 200 GLN A O 1
ATOM 1574 N N . GLY A 1 201 ? -4.714 21.725 21.226 1.00 46.56 201 GLY A N 1
ATOM 1575 C CA . GLY A 1 201 ? -3.584 22.506 20.709 1.00 46.56 201 GLY A CA 1
ATOM 1576 C C . GLY A 1 201 ? -3.910 23.987 20.567 1.00 46.56 201 GLY A C 1
ATOM 1577 O O . GLY A 1 201 ? -5.084 24.294 20.262 1.00 46.56 201 GLY A O 1
#

Secondary structure (DSSP, 8-state):
---PPPPP---------------PPP--PPP--------------------------PPP-PPP---EEEEEETTHHHHHHIIIIIS-PPEEEEEEEETTEEEEEEEETTEEEEEEEPPPTT----TT---SPP-S-EEEEE-S-HHHHHHHHHHTT--EEEEEEE-TTSEEEEEEE-TTS-EEEEEEEPPGGGPPPPP--

Organism: NCBI:txid41462